Protein AF-A0A497FP99-F1 (afdb_monomer_lite)

Structure (mmCIF, N/CA/C/O backbone):
data_AF-A0A497FP99-F1
#
_entry.id   AF-A0A497FP99-F1
#
loop_
_atom_site.group_PDB
_atom_site.id
_atom_site.type_symbol
_atom_site.label_atom_id
_atom_site.label_alt_id
_atom_site.label_comp_id
_atom_site.label_asym_id
_atom_site.label_entity_id
_atom_site.label_seq_id
_atom_site.pdbx_PDB_ins_code
_atom_site.Cartn_x
_atom_site.Cartn_y
_atom_site.Cartn_z
_atom_site.occupancy
_atom_site.B_iso_or_equiv
_atom_site.auth_seq_id
_atom_site.auth_comp_id
_atom_site.auth_asym_id
_atom_site.auth_atom_id
_atom_site.pdbx_PDB_model_num
ATOM 1 N N . MET A 1 1 ? -47.896 -19.982 46.287 1.00 34.62 1 MET A N 1
ATOM 2 C CA . MET A 1 1 ? -48.206 -18.698 45.628 1.00 34.62 1 MET A CA 1
ATOM 3 C C . MET A 1 1 ? -46.903 -17.926 45.515 1.00 34.62 1 MET A C 1
ATOM 5 O O . MET A 1 1 ? -46.504 -17.299 46.483 1.00 34.62 1 MET A O 1
ATOM 9 N N . ALA A 1 2 ? -46.177 -18.083 44.407 1.00 40.91 2 ALA A N 1
ATOM 10 C CA . ALA A 1 2 ? -44.967 -17.308 44.148 1.00 40.91 2 ALA A CA 1
ATOM 11 C C . ALA A 1 2 ? -45.415 -16.023 43.449 1.00 40.91 2 ALA A C 1
ATOM 13 O O . ALA A 1 2 ? -45.979 -16.100 42.358 1.00 40.91 2 ALA A O 1
ATOM 14 N N . GLN A 1 3 ? -45.268 -14.872 44.103 1.00 45.94 3 GLN A N 1
ATOM 15 C CA . GLN A 1 3 ? -45.394 -13.599 43.402 1.00 45.94 3 GLN A CA 1
ATOM 16 C C . GLN A 1 3 ? -44.366 -13.599 42.270 1.00 45.94 3 GLN A C 1
ATOM 18 O O . GLN A 1 3 ? -43.206 -13.942 42.480 1.00 45.94 3 GLN A O 1
ATOM 23 N N . ASP A 1 4 ? -44.847 -13.322 41.059 1.00 62.72 4 ASP A N 1
ATOM 24 C CA . ASP A 1 4 ? -44.056 -13.320 39.836 1.00 62.72 4 ASP A CA 1
ATOM 25 C C . ASP A 1 4 ? -42.835 -12.418 40.055 1.00 62.72 4 ASP A C 1
ATOM 27 O O . ASP A 1 4 ? -42.987 -11.241 40.379 1.00 62.72 4 ASP A O 1
ATOM 31 N N . LEU A 1 5 ? -41.633 -12.985 39.944 1.00 56.97 5 LEU A N 1
ATOM 32 C CA . LEU A 1 5 ? -40.342 -12.331 40.209 1.00 56.97 5 LEU A CA 1
ATOM 33 C C . LEU A 1 5 ? -40.202 -11.041 39.381 1.00 56.97 5 LEU A C 1
ATOM 35 O O . LEU A 1 5 ? -39.592 -10.059 39.799 1.00 56.97 5 LEU A O 1
ATOM 39 N N . LEU A 1 6 ? -40.879 -11.019 38.231 1.00 52.56 6 LEU A N 1
ATOM 40 C CA . LEU A 1 6 ? -41.065 -9.857 37.378 1.00 52.56 6 LEU A CA 1
ATOM 41 C C . LEU A 1 6 ? -41.780 -8.691 38.083 1.00 52.56 6 LEU A C 1
ATOM 43 O O . LEU A 1 6 ? -41.441 -7.530 37.872 1.00 52.56 6 LEU A O 1
ATOM 47 N N . THR A 1 7 ? -42.777 -8.986 38.910 1.00 65.38 7 THR A N 1
ATOM 48 C CA . THR A 1 7 ? -43.565 -8.002 39.661 1.00 65.38 7 THR A CA 1
ATOM 49 C C . THR A 1 7 ? -42.757 -7.415 40.816 1.00 65.38 7 THR A C 1
ATOM 51 O O . THR A 1 7 ? -42.760 -6.197 40.994 1.00 65.38 7 THR A O 1
ATOM 54 N N . GLU A 1 8 ? -42.015 -8.244 41.561 1.00 68.81 8 GLU A N 1
ATOM 55 C CA . GLU A 1 8 ? -41.085 -7.759 42.595 1.00 68.81 8 GLU A CA 1
ATOM 56 C C . GLU A 1 8 ? -39.963 -6.912 41.994 1.00 68.81 8 GLU A C 1
ATOM 58 O O . GLU A 1 8 ? -39.635 -5.852 42.525 1.00 68.81 8 GLU A O 1
ATOM 63 N N . PHE A 1 9 ? -39.424 -7.323 40.846 1.00 60.75 9 PHE A N 1
ATOM 64 C CA . PHE A 1 9 ? -38.367 -6.582 40.170 1.00 60.75 9 PHE A CA 1
ATOM 65 C C . PHE A 1 9 ? -38.853 -5.242 39.604 1.00 60.75 9 PHE A C 1
ATOM 67 O O . PHE A 1 9 ? -38.192 -4.224 39.797 1.00 60.75 9 PHE A O 1
ATOM 74 N N . LYS A 1 10 ? -40.039 -5.201 38.977 1.00 60.78 10 LYS A N 1
ATOM 75 C CA . LYS A 1 10 ? -40.672 -3.943 38.537 1.00 60.78 10 LYS A CA 1
ATOM 76 C C . LYS A 1 10 ? -40.873 -2.981 39.704 1.00 60.78 10 LYS A C 1
ATOM 78 O O . LYS A 1 10 ? -40.588 -1.793 39.570 1.00 60.78 10 LYS A O 1
ATOM 83 N N . LYS A 1 11 ? -41.323 -3.503 40.849 1.00 69.31 11 LYS A N 1
ATOM 84 C CA . LYS A 1 11 ? -41.494 -2.724 42.076 1.00 69.31 11 LYS A CA 1
ATOM 85 C C . LYS A 1 11 ? -40.152 -2.175 42.570 1.00 69.31 11 LYS A C 1
ATOM 87 O O . LYS A 1 11 ? -40.034 -0.967 42.751 1.00 69.31 11 LYS A O 1
ATOM 92 N N . TRP A 1 12 ? -39.126 -3.019 42.675 1.00 71.19 12 TRP A N 1
ATOM 93 C CA . TRP A 1 12 ? -37.781 -2.609 43.090 1.00 71.19 12 TRP A CA 1
ATOM 94 C C . TRP A 1 12 ? -37.167 -1.550 42.162 1.00 71.19 12 TRP A C 1
ATOM 96 O O . TRP A 1 12 ? -36.649 -0.543 42.642 1.00 71.19 12 TRP A O 1
ATOM 106 N N . LEU A 1 13 ? -37.280 -1.730 40.841 1.00 56.94 13 LEU A N 1
ATOM 107 C CA . LEU A 1 13 ? -36.808 -0.756 39.855 1.00 56.94 13 LEU A CA 1
ATOM 108 C C . LEU A 1 13 ? -37.516 0.590 40.018 1.00 56.94 13 LEU A C 1
ATOM 110 O O . LEU A 1 13 ? -36.844 1.614 40.065 1.00 56.94 13 LEU A O 1
ATOM 114 N N . SER A 1 14 ? -38.843 0.592 40.175 1.00 58.69 14 SER A N 1
ATOM 115 C CA . SER A 1 14 ? -39.613 1.829 40.366 1.00 58.69 14 SER A CA 1
ATOM 116 C C . SER A 1 14 ? -39.316 2.547 41.689 1.00 58.69 14 SER A C 1
ATOM 118 O O . SER A 1 14 ? -39.409 3.769 41.761 1.00 58.69 14 SER A O 1
ATOM 120 N N . GLU A 1 15 ? -38.938 1.804 42.735 1.00 63.50 15 GLU A N 1
ATOM 121 C CA . GLU A 1 15 ? -38.600 2.352 44.055 1.00 63.50 15 GLU A CA 1
ATOM 122 C C . GLU A 1 15 ? -37.165 2.899 44.124 1.00 63.50 15 GLU A C 1
ATOM 124 O O . GLU A 1 15 ? -36.888 3.799 44.918 1.00 63.50 15 GLU A O 1
ATOM 129 N N . LYS A 1 16 ? -36.236 2.354 43.326 1.00 63.94 16 LYS A N 1
ATOM 130 C CA . LYS A 1 16 ? -34.807 2.718 43.358 1.00 63.94 16 LYS A CA 1
ATOM 131 C C . LYS A 1 16 ? -34.365 3.634 42.219 1.00 63.94 16 LYS A C 1
ATOM 133 O O . LYS A 1 16 ? -33.384 4.353 42.391 1.00 63.94 16 LYS A O 1
ATOM 138 N N . LEU A 1 17 ? -35.080 3.644 41.098 1.00 50.59 17 LEU A N 1
ATOM 139 C CA . LEU A 1 17 ? -34.829 4.504 39.944 1.00 50.59 17 LEU A CA 1
ATOM 140 C C . LEU A 1 17 ? -36.137 5.234 39.594 1.00 50.59 17 LEU A C 1
ATOM 142 O O . LEU A 1 17 ? -37.082 4.590 39.139 1.00 50.59 17 LEU A O 1
ATOM 146 N N . PRO A 1 18 ? -36.233 6.563 39.789 1.00 43.69 18 PRO A N 1
ATOM 147 C CA . PRO A 1 18 ? -37.454 7.325 39.537 1.00 43.69 18 PRO A CA 1
ATOM 148 C C . PRO A 1 18 ? -37.619 7.591 38.032 1.00 43.69 18 PRO A C 1
ATOM 150 O O . PRO A 1 18 ? -37.611 8.734 37.582 1.00 43.69 18 PRO A O 1
ATOM 153 N N . VAL A 1 19 ? -37.718 6.531 37.230 1.00 46.16 19 VAL A N 1
ATOM 154 C CA . VAL A 1 19 ? -37.858 6.607 35.773 1.00 46.16 19 VAL A CA 1
ATOM 155 C C . VAL A 1 19 ? -39.018 5.720 35.334 1.00 46.16 19 VAL A C 1
ATOM 157 O O . VAL A 1 19 ? -39.222 4.623 35.854 1.00 46.16 19 VAL A O 1
ATOM 160 N N . ARG A 1 20 ? -39.816 6.221 34.385 1.00 42.03 20 ARG A N 1
ATOM 161 C CA . ARG A 1 20 ? -40.934 5.480 33.798 1.00 42.03 20 ARG A CA 1
ATOM 162 C C . ARG A 1 20 ? -40.396 4.278 33.021 1.00 42.03 20 ARG A C 1
ATOM 164 O O . ARG A 1 20 ? -39.660 4.439 32.057 1.00 42.03 20 ARG A O 1
ATOM 171 N N . LEU A 1 21 ? -40.775 3.083 33.465 1.00 42.16 21 LEU A N 1
ATOM 172 C CA . LEU A 1 21 ? -40.606 1.843 32.717 1.00 42.16 21 LEU A CA 1
ATOM 173 C C . LEU A 1 21 ? -41.654 1.817 31.600 1.00 42.16 21 LEU A C 1
ATOM 175 O O . LEU A 1 21 ? -42.833 1.588 31.878 1.00 42.16 21 LEU A O 1
ATOM 179 N N . ASP A 1 22 ? -41.245 2.047 30.358 1.00 45.62 22 ASP A N 1
ATOM 180 C CA . ASP A 1 22 ? -42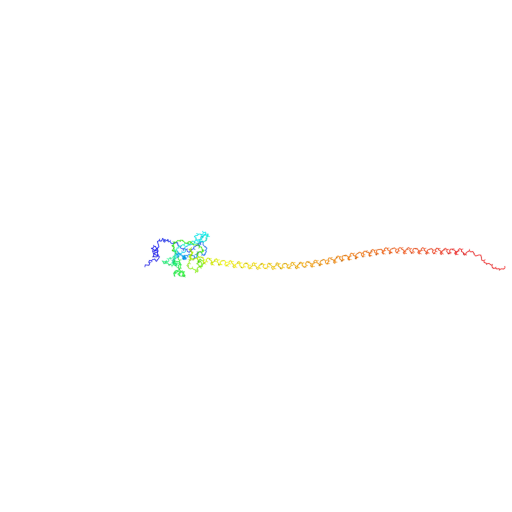.130 1.838 29.213 1.00 45.62 22 ASP A CA 1
ATOM 181 C C . ASP A 1 22 ? -42.322 0.331 28.973 1.00 45.62 22 ASP A C 1
ATOM 183 O O . ASP A 1 22 ? -41.382 -0.465 29.041 1.00 45.62 22 ASP A O 1
ATOM 187 N N . SER A 1 23 ? -43.562 -0.100 28.726 1.00 40.28 23 SER A N 1
ATOM 188 C CA . SER A 1 23 ? -43.874 -1.512 28.497 1.00 40.28 23 SER A CA 1
ATOM 189 C C . SER A 1 23 ? -43.672 -1.922 27.031 1.00 40.28 23 SER A C 1
ATOM 191 O O . SER A 1 23 ? -44.429 -1.498 26.163 1.00 40.28 23 SER A O 1
ATOM 193 N N . HIS A 1 24 ? -42.693 -2.806 26.820 1.00 49.31 24 HIS A N 1
ATOM 194 C CA . HIS A 1 24 ? -42.479 -3.804 25.758 1.00 49.31 24 HIS A CA 1
ATOM 195 C C . HIS A 1 24 ? -42.830 -3.510 24.296 1.00 49.31 24 HIS A C 1
ATOM 197 O O . HIS A 1 24 ? -43.972 -3.639 23.854 1.00 49.31 24 HIS A O 1
ATOM 203 N N . ARG A 1 25 ? -41.761 -3.398 23.495 1.00 45.16 25 ARG A N 1
ATOM 204 C CA . ARG A 1 25 ? -41.736 -3.854 22.102 1.00 45.16 25 ARG A CA 1
ATOM 205 C C . ARG A 1 25 ? -41.527 -5.373 22.111 1.00 45.16 25 ARG A C 1
ATOM 207 O O . ARG A 1 25 ? -40.472 -5.853 22.513 1.00 45.16 25 ARG A O 1
ATOM 214 N N . ARG A 1 26 ? -42.530 -6.144 21.687 1.00 42.28 26 ARG A N 1
ATOM 215 C CA . ARG A 1 26 ? -42.358 -7.580 21.427 1.00 42.28 26 ARG A CA 1
ATOM 216 C C . ARG A 1 26 ? -41.330 -7.729 20.306 1.00 42.28 26 ARG A C 1
ATOM 218 O O . ARG A 1 26 ? -41.568 -7.255 19.196 1.00 42.28 26 ARG A O 1
ATOM 225 N N . VAL A 1 27 ? -40.186 -8.342 20.600 1.00 43.47 27 VAL A N 1
ATOM 226 C CA . VAL A 1 27 ? -39.183 -8.661 19.581 1.00 43.47 27 VAL A CA 1
ATOM 227 C C . VAL A 1 27 ? -39.626 -9.968 18.932 1.00 43.47 27 VAL A C 1
ATOM 229 O O . VAL A 1 27 ? -39.152 -11.050 19.270 1.00 43.47 27 VAL A O 1
ATOM 232 N N . ASP A 1 28 ? -40.609 -9.884 18.036 1.00 38.84 28 ASP A N 1
ATOM 233 C CA . ASP A 1 28 ? -40.803 -10.962 17.072 1.00 38.84 28 ASP A CA 1
ATOM 234 C C . ASP A 1 28 ? -39.507 -11.038 16.251 1.00 38.84 28 ASP A C 1
ATOM 236 O O . ASP A 1 28 ? -39.036 -9.994 15.792 1.00 38.84 28 ASP A O 1
ATOM 240 N N . LEU A 1 29 ? -38.899 -12.235 16.174 1.00 41.91 29 LEU A N 1
ATOM 241 C CA . LEU A 1 29 ? -37.672 -12.554 15.420 1.00 41.91 29 LEU A CA 1
ATOM 242 C C . LEU A 1 29 ? -37.447 -11.536 14.297 1.00 41.91 29 LEU A C 1
ATOM 244 O O . LEU A 1 29 ? -38.240 -11.517 13.357 1.00 41.91 29 LEU A O 1
ATOM 248 N N . MET A 1 30 ? -36.435 -10.668 14.459 1.00 35.66 30 MET A N 1
ATOM 249 C CA . MET A 1 30 ? -36.170 -9.500 13.608 1.00 35.66 30 MET A CA 1
ATOM 250 C C . MET A 1 30 ? -36.453 -9.809 12.130 1.00 35.66 30 MET A C 1
ATOM 252 O O . MET A 1 30 ? -35.644 -10.437 11.455 1.00 35.66 30 MET A O 1
ATOM 256 N N . GLN A 1 31 ? -37.613 -9.378 11.620 1.00 33.88 31 GLN A N 1
ATOM 257 C CA . GLN A 1 31 ? -37.988 -9.584 10.214 1.00 33.88 31 GLN A CA 1
ATOM 258 C C . GLN A 1 31 ? -37.288 -8.608 9.261 1.00 33.88 31 GLN A C 1
ATOM 260 O O . GLN A 1 31 ? -37.385 -8.761 8.047 1.00 33.88 31 GLN A O 1
ATOM 265 N N . ALA 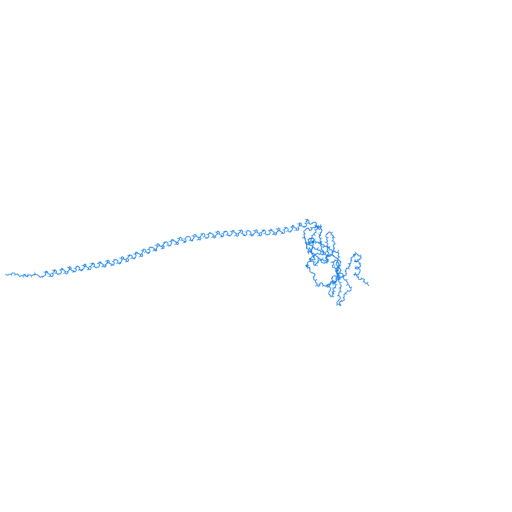A 1 32 ? -36.568 -7.620 9.784 1.00 31.98 32 ALA A N 1
ATOM 266 C CA . ALA A 1 32 ? -35.762 -6.723 8.980 1.00 31.98 32 ALA A CA 1
ATOM 267 C C . ALA A 1 32 ? -34.463 -6.423 9.734 1.00 31.98 32 ALA A C 1
ATOM 269 O O . ALA A 1 32 ? -34.543 -5.877 10.840 1.00 31.98 32 ALA A O 1
ATOM 270 N N . PRO A 1 33 ? -33.285 -6.760 9.175 1.00 29.83 33 PRO A N 1
ATOM 271 C CA . PRO A 1 33 ? -32.050 -6.190 9.679 1.00 29.83 33 PRO A CA 1
ATOM 272 C C . PRO A 1 33 ? -32.167 -4.667 9.515 1.00 29.83 33 PRO A C 1
ATOM 274 O O . PRO A 1 33 ? -32.525 -4.194 8.428 1.00 29.83 33 PRO A O 1
ATOM 277 N N . PRO A 1 34 ? -31.976 -3.874 10.580 1.00 34.66 34 PRO A N 1
ATOM 278 C CA . PRO A 1 34 ? -31.898 -2.435 10.417 1.00 34.66 34 PRO A CA 1
ATOM 279 C C . PRO A 1 34 ? -30.700 -2.126 9.507 1.00 34.66 34 PRO A C 1
ATOM 281 O O . PRO A 1 34 ? -29.693 -2.821 9.538 1.00 34.66 34 PRO A O 1
ATOM 284 N N . ALA A 1 35 ? -30.824 -1.121 8.643 1.00 32.97 35 ALA A N 1
ATOM 285 C CA . ALA A 1 35 ? -29.782 -0.775 7.681 1.00 32.97 35 ALA A CA 1
ATOM 286 C C . ALA A 1 35 ? -28.549 -0.192 8.398 1.00 32.97 35 ALA A C 1
ATOM 288 O O . ALA A 1 35 ? -28.413 1.024 8.511 1.00 32.97 35 ALA A O 1
ATOM 289 N N . PHE A 1 36 ? -27.664 -1.053 8.897 1.00 36.09 36 PHE A N 1
ATOM 290 C CA . PHE A 1 36 ? -26.390 -0.687 9.503 1.00 36.09 36 PHE A CA 1
ATOM 291 C C . PHE A 1 36 ? -25.258 -1.541 8.919 1.00 36.09 36 PHE A C 1
ATOM 293 O O . PHE A 1 36 ? -25.437 -2.681 8.499 1.00 36.09 36 PHE A O 1
ATOM 300 N N . THR A 1 37 ? -24.061 -0.965 8.849 1.00 39.12 37 THR A N 1
ATOM 301 C CA . THR A 1 37 ? -22.835 -1.685 8.495 1.00 39.12 37 THR A CA 1
ATOM 302 C C . THR A 1 37 ? -22.495 -2.683 9.604 1.00 39.12 37 THR A C 1
ATOM 304 O O . THR A 1 37 ? -22.308 -2.276 10.749 1.00 39.12 37 THR A O 1
ATOM 307 N N . ALA A 1 38 ? -22.384 -3.967 9.249 1.00 42.91 38 ALA A N 1
ATOM 308 C CA . ALA A 1 38 ? -22.299 -5.146 10.128 1.00 42.91 38 ALA A CA 1
ATOM 309 C C . ALA A 1 38 ? -21.341 -5.072 11.344 1.00 42.91 38 ALA A C 1
ATOM 311 O O . ALA A 1 38 ? -21.520 -5.816 12.300 1.00 42.91 38 ALA A O 1
ATOM 312 N N . GLY A 1 39 ? -20.341 -4.182 11.348 1.00 48.31 39 GLY A N 1
ATOM 313 C CA . GLY A 1 39 ? -19.430 -3.994 12.486 1.00 48.31 39 GLY A CA 1
ATOM 314 C C . GLY A 1 39 ? -20.008 -3.203 13.671 1.00 48.31 39 GLY A C 1
ATOM 315 O O . GLY A 1 39 ? -19.476 -3.306 14.768 1.00 48.31 39 GLY A O 1
ATOM 316 N N . LEU A 1 40 ? -21.077 -2.417 13.476 1.00 55.25 40 LEU A N 1
ATOM 317 C CA . LEU A 1 40 ? -21.694 -1.598 14.538 1.00 55.25 40 LEU A CA 1
ATOM 318 C C . LEU A 1 40 ? -22.904 -2.277 15.202 1.00 55.25 40 LEU A C 1
ATOM 320 O O . LEU A 1 40 ? -23.320 -1.863 16.283 1.00 55.25 40 LEU A O 1
ATOM 324 N N . GLU A 1 41 ? -23.454 -3.327 14.585 1.00 53.25 41 GLU A N 1
ATOM 325 C CA . GLU A 1 41 ? -24.576 -4.106 15.131 1.00 53.25 41 GLU A CA 1
ATOM 326 C C . GLU A 1 41 ? -24.170 -4.921 16.368 1.00 53.25 41 GLU A C 1
ATOM 328 O O . GLU A 1 41 ? -24.977 -5.113 17.277 1.00 53.25 41 GLU A O 1
ATOM 333 N N . SER A 1 42 ? -22.904 -5.345 16.443 1.00 62.88 42 SER A N 1
ATOM 334 C CA . SER A 1 42 ? -22.365 -6.116 17.568 1.00 62.88 42 SER A CA 1
ATOM 335 C C . SER A 1 42 ? -22.247 -5.312 18.861 1.00 62.88 42 SER A C 1
ATOM 337 O O . SER A 1 42 ? -22.089 -5.903 19.923 1.00 62.88 42 SER A O 1
ATOM 339 N N . LEU A 1 43 ? -22.368 -3.981 18.805 1.00 74.38 43 LEU A N 1
ATOM 340 C CA . LEU A 1 43 ? -22.218 -3.125 19.981 1.00 74.38 43 LEU A CA 1
ATOM 341 C C . LEU A 1 43 ? -23.451 -3.126 20.894 1.00 74.38 43 LEU A C 1
ATOM 343 O O . LEU A 1 43 ? -23.364 -2.640 22.018 1.00 74.38 43 LEU A O 1
ATOM 347 N N . TYR A 1 44 ? -24.591 -3.671 20.459 1.00 78.88 44 TYR A N 1
ATOM 348 C CA . TYR A 1 44 ? -25.810 -3.681 21.267 1.00 78.88 44 TYR A CA 1
ATOM 349 C C . TYR A 1 44 ? -25.639 -4.453 22.585 1.00 78.88 44 TYR A C 1
ATOM 351 O O . TYR A 1 44 ? -25.207 -5.601 22.604 1.00 78.88 44 TYR A O 1
ATOM 359 N N . GLY A 1 45 ? -26.023 -3.838 23.702 1.00 76.75 45 GLY A N 1
ATOM 360 C CA . GLY A 1 45 ? -25.913 -4.408 25.045 1.00 76.75 45 GLY A CA 1
ATOM 361 C C . GLY A 1 45 ? -24.505 -4.354 25.643 1.00 76.75 45 GLY A C 1
ATOM 362 O O . GLY A 1 45 ? -24.342 -4.682 26.822 1.00 76.75 45 GLY A O 1
ATOM 363 N N . ILE A 1 46 ? -23.496 -3.903 24.892 1.00 84.75 46 ILE A N 1
ATOM 364 C CA . ILE A 1 46 ? -22.123 -3.818 25.390 1.00 84.75 46 ILE A CA 1
ATOM 365 C C . ILE A 1 46 ? -22.005 -2.656 26.385 1.00 84.75 46 ILE A C 1
ATOM 367 O O . ILE A 1 46 ? -22.455 -1.543 26.087 1.00 84.75 46 ILE A O 1
ATOM 371 N N . PRO A 1 47 ? -21.423 -2.883 27.576 1.00 88.50 47 PRO A N 1
ATOM 372 C CA . PRO A 1 47 ? -21.189 -1.822 28.541 1.00 88.50 47 PRO A CA 1
ATOM 373 C C . PRO A 1 47 ? -20.108 -0.858 28.035 1.00 88.50 47 PRO A C 1
ATOM 375 O O . PRO A 1 47 ? -19.037 -1.280 27.593 1.00 88.50 47 PRO A O 1
ATOM 378 N N . LEU A 1 48 ? -20.393 0.440 28.132 1.00 89.50 48 LEU A N 1
ATOM 379 C CA . LEU A 1 48 ? -19.490 1.531 27.787 1.00 89.50 48 LEU A CA 1
ATOM 380 C C . LEU A 1 48 ? -18.865 2.107 29.059 1.00 89.50 48 LEU A C 1
ATOM 382 O O . LEU A 1 48 ? -19.569 2.512 29.991 1.00 89.50 48 LEU A O 1
ATOM 386 N N . PHE A 1 49 ? -17.538 2.171 29.072 1.00 90.44 49 PHE A N 1
ATOM 387 C CA . PHE A 1 49 ? -16.738 2.787 30.120 1.00 90.44 49 PHE A CA 1
ATOM 388 C C . PHE A 1 49 ? -15.914 3.926 29.537 1.00 90.44 49 PHE A C 1
ATOM 390 O O . PHE A 1 49 ? -15.092 3.710 28.650 1.00 90.44 49 PHE A O 1
ATOM 397 N N . ASP A 1 50 ? -16.098 5.122 30.078 1.00 89.81 50 ASP A N 1
ATOM 398 C CA . ASP A 1 50 ? -15.180 6.225 29.841 1.00 89.81 50 ASP A CA 1
ATOM 399 C C . ASP A 1 50 ? -14.084 6.221 30.912 1.00 89.81 50 ASP A C 1
ATOM 401 O O . ASP A 1 50 ? -14.356 5.965 32.087 1.00 89.81 50 ASP A O 1
ATOM 405 N N . LEU A 1 51 ? -12.836 6.481 30.527 1.00 86.69 51 LEU A N 1
ATOM 406 C CA . LEU A 1 51 ? -11.712 6.437 31.464 1.00 86.69 51 LEU A CA 1
ATOM 407 C C . LEU A 1 51 ? -11.817 7.462 32.597 1.00 86.69 51 LEU A C 1
ATOM 409 O O . LEU A 1 51 ? -11.353 7.172 33.700 1.00 86.69 51 LEU A O 1
ATOM 413 N N . LEU A 1 52 ? -12.399 8.639 32.342 1.00 84.94 52 LEU A N 1
ATOM 414 C CA . LEU A 1 52 ? -12.567 9.668 33.367 1.00 84.94 52 LEU A CA 1
ATOM 415 C C . LEU A 1 52 ? -13.855 9.454 34.155 1.00 84.94 52 LEU A C 1
ATOM 417 O O . LEU A 1 52 ? -13.865 9.496 35.384 1.00 84.94 52 LEU A O 1
ATOM 421 N N . GLU A 1 53 ? -14.956 9.274 33.430 1.00 83.69 53 GLU A N 1
ATOM 422 C CA . GLU A 1 53 ? -16.300 9.303 34.007 1.00 83.69 53 GLU A CA 1
ATOM 423 C C . GLU A 1 53 ? -16.785 7.921 34.469 1.00 83.69 53 GLU A C 1
ATOM 425 O O . GLU A 1 53 ? -17.831 7.816 35.111 1.00 83.69 53 GLU A O 1
ATOM 430 N N . GLY A 1 54 ? -16.028 6.862 34.175 1.00 85.31 54 GLY A N 1
ATOM 431 C CA . GLY A 1 54 ? -16.339 5.491 34.553 1.00 85.31 54 GLY A CA 1
ATOM 432 C C . GLY A 1 54 ? -17.470 4.886 33.721 1.00 85.31 54 GLY A C 1
ATOM 433 O O . GLY A 1 54 ? -17.607 5.137 32.524 1.00 85.31 54 GLY A O 1
ATOM 434 N N . TYR A 1 55 ? -18.279 4.033 34.351 1.00 87.25 55 TYR A N 1
ATOM 435 C CA . TYR A 1 55 ? -19.384 3.348 33.680 1.00 87.25 55 TYR A CA 1
ATOM 436 C C . TYR A 1 55 ? -20.456 4.335 33.209 1.00 87.25 55 TYR A C 1
ATOM 438 O O . TYR A 1 55 ? -21.019 5.082 34.010 1.00 87.25 55 TYR A O 1
ATOM 446 N N . LYS A 1 56 ? -20.782 4.296 31.915 1.00 88.56 56 LYS A N 1
ATOM 447 C CA . LYS A 1 56 ? -21.781 5.182 31.308 1.00 88.56 56 LYS A CA 1
ATOM 448 C C . LYS A 1 56 ? -23.142 4.535 31.104 1.00 88.56 56 LYS A C 1
ATOM 450 O O . LYS A 1 56 ? -24.161 5.220 31.149 1.00 88.56 56 LYS A O 1
ATOM 455 N N . GLY A 1 57 ? -23.168 3.229 30.885 1.00 86.00 57 GLY A N 1
ATOM 456 C CA . GLY A 1 57 ? -24.373 2.495 30.524 1.00 86.00 57 GLY A CA 1
ATOM 457 C C . GLY A 1 57 ? -24.067 1.438 29.476 1.00 86.00 57 GLY A C 1
ATOM 458 O O . GLY A 1 57 ? -22.910 1.210 29.131 1.00 86.00 57 GLY A O 1
ATOM 459 N N . GLN A 1 58 ? -25.108 0.807 28.954 1.00 87.25 58 GLN A N 1
ATOM 460 C CA . GLN A 1 58 ? -24.998 -0.134 27.849 1.00 87.25 58 GLN A CA 1
ATOM 461 C C . GLN A 1 58 ? -25.411 0.536 26.554 1.00 87.25 58 GLN A C 1
ATOM 463 O O . GLN A 1 58 ? -26.347 1.335 26.535 1.00 87.25 58 GLN A O 1
ATOM 468 N N . VAL A 1 59 ? -24.747 0.188 25.462 1.00 86.69 59 VAL A N 1
ATOM 469 C CA . VAL A 1 59 ? -25.110 0.698 24.143 1.00 86.69 59 VAL A CA 1
ATOM 470 C C . VAL A 1 59 ? -26.441 0.074 23.715 1.00 86.69 59 VAL A C 1
ATOM 472 O O . VAL A 1 59 ? -26.546 -1.130 23.518 1.00 86.69 59 VAL A O 1
ATOM 475 N N . VAL A 1 60 ? -27.472 0.899 23.567 1.00 81.75 60 VAL A N 1
ATOM 476 C CA . VAL A 1 60 ? -28.810 0.509 23.079 1.00 81.75 60 VAL A CA 1
ATOM 477 C C . VAL A 1 60 ? -29.124 1.090 21.698 1.00 81.75 60 VAL A C 1
ATOM 479 O O . VAL A 1 60 ? -30.198 0.881 21.134 1.00 81.75 60 VAL A O 1
ATOM 482 N N . GLY A 1 61 ? -28.187 1.846 21.139 1.00 80.38 61 GLY A N 1
ATOM 483 C CA . GLY A 1 61 ? -28.268 2.384 19.794 1.00 80.38 61 GLY A CA 1
ATOM 484 C C . GLY A 1 61 ? -26.987 3.111 19.427 1.00 80.38 61 GLY A C 1
ATOM 485 O O . GLY A 1 61 ? -26.254 3.584 20.294 1.00 80.38 61 GLY A O 1
ATOM 486 N N . VAL A 1 62 ? -26.729 3.198 18.130 1.00 83.44 62 VAL A N 1
ATOM 487 C CA . VAL A 1 62 ? -25.524 3.811 17.580 1.00 83.44 62 VAL A CA 1
ATOM 488 C C . VAL A 1 62 ? -25.937 4.711 16.425 1.00 83.44 62 VAL A C 1
ATOM 490 O O . VAL A 1 62 ? -26.713 4.304 15.562 1.00 83.44 62 VAL A O 1
ATOM 493 N N . GLU A 1 63 ? -25.437 5.939 16.415 1.00 84.12 63 GLU A N 1
ATOM 494 C CA . GLU A 1 63 ? -25.633 6.900 15.333 1.00 84.12 63 GLU A CA 1
ATOM 495 C C . GLU A 1 63 ? -24.273 7.457 14.902 1.00 84.12 63 GLU A C 1
ATOM 497 O O . GLU A 1 63 ? -23.467 7.883 15.731 1.00 84.12 63 GLU A O 1
ATOM 502 N N . TRP A 1 64 ? -24.012 7.434 13.595 1.00 82.31 64 TRP A N 1
ATOM 503 C CA . TRP A 1 64 ? -22.779 7.960 13.019 1.00 82.31 64 TRP A CA 1
ATOM 504 C C . TRP A 1 64 ? -22.890 9.463 12.769 1.00 82.31 64 TRP A C 1
ATOM 506 O O . TRP A 1 64 ? -23.862 9.923 12.170 1.00 82.31 64 TRP A O 1
ATOM 516 N N . LEU A 1 65 ? -21.874 10.223 13.173 1.00 83.25 65 LEU A N 1
ATOM 517 C CA . LEU A 1 65 ? -21.797 11.667 12.982 1.00 83.25 65 LEU A CA 1
ATOM 518 C C . LEU A 1 65 ? -20.573 12.013 12.126 1.00 83.25 65 LEU A C 1
ATOM 520 O O . LEU A 1 65 ? -19.434 11.955 12.587 1.00 83.25 65 LEU A O 1
ATOM 524 N N . GLY A 1 66 ? -20.809 12.401 10.871 1.00 69.88 66 GLY A N 1
ATOM 525 C CA . GLY A 1 66 ? -19.790 13.033 10.032 1.00 69.88 66 GLY A CA 1
ATOM 526 C C . GLY A 1 66 ? -19.793 14.541 10.278 1.00 69.88 66 GLY A C 1
ATOM 527 O O . GLY A 1 66 ? -20.837 15.162 10.093 1.00 69.88 66 GLY A O 1
ATOM 528 N N . ASN A 1 67 ? -18.651 15.118 10.667 1.00 79.00 67 ASN A N 1
ATOM 529 C CA . ASN A 1 67 ? -18.447 16.528 11.060 1.00 79.00 67 ASN A CA 1
ATOM 530 C C . ASN A 1 67 ? -18.680 16.835 12.549 1.00 79.00 67 ASN A C 1
ATOM 532 O O . ASN A 1 67 ? -19.321 17.825 12.902 1.00 79.00 67 ASN A O 1
ATOM 536 N N . TYR A 1 68 ? -18.136 16.002 13.430 1.00 81.44 68 TYR A N 1
ATOM 537 C CA . TYR A 1 68 ? -18.040 16.304 14.854 1.00 81.44 68 TYR A CA 1
ATOM 538 C C . TYR A 1 68 ? -16.825 17.190 15.148 1.00 81.44 68 TYR A C 1
ATOM 540 O O . TYR A 1 68 ? -15.745 16.986 14.598 1.00 81.44 68 TYR A O 1
ATOM 548 N N . THR A 1 69 ? -17.010 18.163 16.033 1.00 78.31 69 THR A N 1
ATOM 549 C CA . THR A 1 69 ? -15.952 19.026 16.569 1.00 78.31 69 THR A CA 1
ATOM 550 C C . THR A 1 69 ? -16.212 19.248 18.047 1.00 78.31 69 THR A C 1
ATOM 552 O O . THR A 1 69 ? -17.364 19.461 18.437 1.00 78.31 69 THR A O 1
ATOM 555 N N . ASP A 1 70 ? -15.160 19.282 18.851 1.00 81.75 70 ASP A N 1
ATOM 556 C CA . ASP A 1 70 ? -15.244 19.651 20.261 1.00 81.75 70 ASP A CA 1
ATOM 557 C C . ASP A 1 70 ? -14.012 20.455 20.700 1.00 81.75 70 ASP A C 1
ATOM 559 O O . ASP A 1 70 ? -13.252 20.969 19.878 1.00 81.75 70 ASP A O 1
ATOM 563 N N . TYR A 1 71 ? -13.843 20.629 22.012 1.00 78.44 71 TYR A N 1
ATOM 564 C CA . TYR A 1 71 ? -12.711 21.366 22.566 1.00 78.44 71 TYR A CA 1
ATOM 565 C C . TYR A 1 71 ? -11.347 20.746 22.197 1.00 78.44 71 TYR A C 1
ATOM 567 O O . TYR A 1 71 ? -10.373 21.484 22.024 1.00 78.44 71 TYR A O 1
ATOM 575 N N . HIS A 1 72 ? -11.281 19.420 22.045 1.00 74.94 72 HIS A N 1
ATOM 576 C CA . HIS A 1 72 ? -10.073 18.674 21.691 1.00 74.94 72 HIS A CA 1
ATOM 577 C C . HIS A 1 72 ? -9.908 18.552 20.164 1.00 74.94 72 HIS A C 1
ATOM 579 O O . HIS A 1 72 ? -8.812 18.763 19.639 1.00 74.94 72 HIS A O 1
ATOM 585 N N . TYR A 1 73 ? -11.000 18.346 19.429 1.00 77.25 73 TYR A N 1
ATOM 586 C CA . TYR A 1 73 ? -11.044 18.227 17.972 1.00 77.25 73 TYR A CA 1
ATOM 587 C C . TYR A 1 73 ? -11.458 19.544 17.305 1.00 77.25 73 TYR A C 1
ATOM 589 O O . TYR A 1 73 ? -12.622 19.769 16.969 1.00 77.25 73 TYR A O 1
ATOM 597 N N . LYS A 1 74 ? -10.467 20.417 17.067 1.00 76.50 74 LYS A N 1
ATOM 598 C CA . LYS A 1 74 ? -10.649 21.715 16.379 1.00 76.50 74 LYS A CA 1
ATOM 599 C C . LYS A 1 74 ? -10.927 21.592 14.876 1.00 76.50 74 LYS A C 1
ATOM 601 O O . LYS A 1 74 ? -11.418 22.545 14.274 1.00 76.50 74 LYS A O 1
ATOM 606 N N . MET A 1 75 ? -10.576 20.460 14.265 1.00 76.19 75 MET A N 1
ATOM 607 C CA . MET A 1 75 ? -10.905 20.135 12.874 1.00 76.19 75 MET A CA 1
ATOM 608 C C . MET A 1 75 ? -12.064 19.129 12.844 1.00 76.19 75 MET A C 1
ATOM 610 O O . MET A 1 75 ? -12.112 18.271 13.726 1.00 76.19 75 MET A O 1
ATOM 614 N N . PRO A 1 76 ? -12.979 19.204 11.857 1.00 78.19 76 PRO A N 1
ATOM 615 C CA . PRO A 1 76 ? -14.078 18.250 11.738 1.00 78.19 76 PRO A CA 1
ATOM 616 C C . PRO A 1 76 ? -13.564 16.812 11.638 1.00 78.19 76 PRO A C 1
ATOM 618 O O . PRO A 1 76 ? -12.787 16.495 10.739 1.00 78.19 76 PRO A O 1
ATOM 621 N N . THR A 1 77 ? -14.024 15.954 12.544 1.00 79.00 77 THR A N 1
ATOM 622 C CA . THR A 1 77 ? -13.726 14.517 12.564 1.00 79.00 77 THR A CA 1
ATOM 623 C C . THR A 1 77 ? -15.015 13.689 12.524 1.00 79.00 77 THR A C 1
ATOM 625 O O . THR A 1 77 ? -16.134 14.216 12.486 1.00 79.00 77 THR A O 1
ATOM 628 N N . THR A 1 78 ? -14.870 12.370 12.490 1.00 82.75 78 THR A N 1
ATOM 629 C CA . THR A 1 78 ? -15.964 11.412 12.629 1.00 82.75 78 THR A CA 1
ATOM 630 C C . THR A 1 78 ? -16.173 11.049 14.093 1.00 82.75 78 THR A C 1
ATOM 632 O O . THR A 1 78 ? -15.223 10.726 14.805 1.00 82.75 78 THR A O 1
ATOM 635 N N . ALA A 1 79 ? -17.426 11.059 14.535 1.00 87.12 79 ALA A N 1
ATOM 636 C CA . ALA A 1 79 ? -17.805 10.642 15.878 1.00 87.12 79 ALA A CA 1
ATOM 637 C C . ALA A 1 79 ? -18.959 9.650 15.857 1.00 87.12 79 ALA A C 1
ATOM 639 O O . ALA A 1 79 ? -19.710 9.540 14.885 1.00 87.12 79 ALA A O 1
ATOM 640 N N . ILE A 1 80 ? -19.115 8.960 16.978 1.00 88.88 80 ILE A N 1
ATOM 641 C CA . ILE A 1 80 ? -20.222 8.053 17.227 1.00 88.88 80 ILE A CA 1
ATOM 642 C C . ILE A 1 80 ? -21.032 8.599 18.397 1.00 88.88 80 ILE A C 1
ATOM 644 O O . ILE A 1 80 ? -20.497 8.899 19.466 1.00 88.88 80 ILE A O 1
ATOM 648 N N . ARG A 1 81 ? -22.345 8.721 18.196 1.00 90.69 81 ARG A N 1
ATOM 649 C CA . ARG A 1 81 ? -23.314 8.952 19.265 1.00 90.69 81 ARG A CA 1
ATOM 650 C C . ARG A 1 81 ? -23.882 7.612 19.704 1.00 90.69 81 ARG A C 1
ATOM 652 O O . ARG A 1 81 ? -24.667 6.986 18.993 1.00 90.69 81 ARG A O 1
ATOM 659 N N . PHE A 1 82 ? -23.504 7.195 20.902 1.00 90.31 82 PHE A N 1
ATOM 660 C CA . PHE A 1 82 ? -24.082 6.047 21.577 1.00 90.31 82 PHE A CA 1
ATOM 661 C C . PHE A 1 82 ? -25.346 6.471 22.311 1.00 90.31 82 PHE A C 1
ATOM 663 O O . PHE A 1 82 ? -25.311 7.350 23.171 1.00 90.31 82 PHE A O 1
ATOM 670 N N . LYS A 1 83 ? -26.465 5.822 22.004 1.00 88.00 83 LYS A N 1
ATOM 671 C CA . LYS A 1 83 ? -27.640 5.842 22.874 1.00 88.00 83 LYS A CA 1
ATOM 672 C C . LYS A 1 83 ? -27.381 4.842 23.982 1.00 88.00 83 LYS A C 1
ATOM 674 O O . LYS A 1 83 ? -27.085 3.680 23.705 1.00 88.00 83 LYS A O 1
ATOM 679 N N . LEU A 1 84 ? -27.437 5.315 25.216 1.00 88.75 84 LEU A N 1
ATOM 680 C CA . LEU A 1 84 ? -27.137 4.542 26.404 1.00 88.75 84 LEU A CA 1
ATOM 681 C C . LEU A 1 84 ? -28.417 4.136 27.109 1.00 88.75 84 LEU A C 1
ATOM 683 O O . LEU A 1 84 ? -29.402 4.875 27.141 1.00 88.75 84 LEU A O 1
ATOM 687 N N . GLY A 1 85 ? -28.377 2.948 27.686 1.00 83.00 85 GLY A N 1
ATOM 688 C CA . GLY A 1 85 ? -29.477 2.410 28.445 1.00 83.00 85 GLY A CA 1
ATOM 689 C C . GLY A 1 85 ? -29.085 1.208 29.279 1.00 83.00 85 GLY A C 1
ATOM 690 O O . GLY A 1 85 ? -27.921 0.819 29.375 1.00 83.00 85 GLY A O 1
ATOM 691 N N . ILE A 1 86 ? -30.094 0.620 29.896 1.00 78.88 86 ILE A N 1
ATOM 692 C CA . ILE A 1 86 ? -30.049 -0.690 30.528 1.00 78.88 86 ILE A CA 1
ATOM 693 C C . ILE A 1 86 ? -30.959 -1.579 29.697 1.00 78.88 86 ILE A C 1
ATOM 695 O O . ILE A 1 86 ? -32.140 -1.265 29.561 1.00 78.88 86 ILE A O 1
ATOM 699 N N . SER A 1 87 ? -30.421 -2.665 29.147 1.00 74.19 87 SER A N 1
ATOM 700 C CA . SER A 1 87 ? -31.208 -3.676 28.442 1.00 74.19 87 SER A CA 1
ATOM 701 C C . SER A 1 87 ? -31.145 -5.010 29.183 1.00 74.19 87 SER A C 1
ATOM 703 O O . SER A 1 87 ? -30.089 -5.467 29.636 1.00 74.19 87 SER A O 1
ATOM 705 N N . MET A 1 88 ? -32.310 -5.631 29.334 1.00 76.00 88 MET A N 1
ATOM 706 C CA . MET A 1 88 ? -32.473 -6.955 29.909 1.00 76.00 88 MET A CA 1
ATOM 707 C C . MET A 1 88 ? -33.369 -7.787 29.003 1.00 76.00 88 MET A C 1
ATOM 709 O O . MET A 1 88 ? -34.502 -7.407 28.714 1.00 76.00 88 MET A O 1
ATOM 713 N N . PHE A 1 89 ? -32.888 -8.959 28.611 1.00 76.81 89 PHE A N 1
ATOM 714 C CA . PHE A 1 89 ? -33.653 -9.901 27.810 1.00 76.81 89 PHE A CA 1
ATOM 715 C C . PHE A 1 89 ? -34.209 -10.994 28.697 1.00 76.81 89 PHE A C 1
ATOM 717 O O . PHE A 1 89 ? -33.470 -11.682 29.404 1.00 76.81 89 PHE A O 1
ATOM 724 N N . PHE A 1 90 ? -35.513 -11.202 28.605 1.00 75.81 90 PHE A N 1
ATOM 725 C CA . PHE A 1 90 ? -36.179 -12.320 29.236 1.00 75.81 90 PHE A CA 1
ATOM 726 C C . PHE A 1 90 ? -36.735 -13.262 28.177 1.00 75.81 90 PHE A C 1
ATOM 728 O O . PHE A 1 90 ? -37.300 -12.833 27.177 1.00 75.81 90 PHE A O 1
ATOM 735 N N . GLY A 1 91 ? -36.576 -14.561 28.398 1.00 75.06 91 GLY A N 1
ATOM 736 C CA . GLY A 1 91 ? -37.155 -15.600 27.563 1.00 75.06 91 GLY A CA 1
ATOM 737 C C . GLY A 1 91 ? -38.387 -16.184 28.236 1.00 75.06 91 GLY A C 1
ATOM 738 O O . GLY A 1 91 ? -38.328 -16.603 29.393 1.00 75.06 91 GLY A O 1
ATOM 739 N N . ARG A 1 92 ? -39.496 -16.265 27.505 1.00 76.06 92 ARG A N 1
ATOM 740 C CA . ARG A 1 92 ? -40.659 -17.070 27.887 1.00 76.06 92 ARG A CA 1
ATOM 741 C C . ARG A 1 92 ? -40.698 -18.333 27.046 1.00 76.06 92 ARG A C 1
ATOM 743 O O . ARG A 1 92 ? -40.819 -18.259 25.825 1.00 76.06 92 ARG A O 1
ATOM 750 N N . ALA A 1 93 ? -40.597 -19.484 27.703 1.00 69.94 93 ALA A N 1
ATOM 751 C CA . ALA A 1 93 ? -40.667 -20.782 27.044 1.00 69.94 93 ALA A CA 1
ATOM 752 C C . ALA A 1 93 ? -42.078 -21.007 26.486 1.00 69.94 93 ALA A C 1
ATOM 754 O O . ALA A 1 93 ? -43.037 -21.105 27.238 1.00 69.94 93 ALA A O 1
ATOM 755 N N . ARG A 1 94 ? -42.227 -21.096 25.174 1.00 66.81 94 ARG A N 1
ATOM 756 C CA . ARG A 1 94 ? -43.441 -21.501 24.478 1.00 66.81 94 ARG A CA 1
ATOM 757 C C . ARG A 1 94 ? -43.500 -23.024 24.440 1.00 66.81 94 ARG A C 1
ATOM 759 O O . ARG A 1 94 ? -42.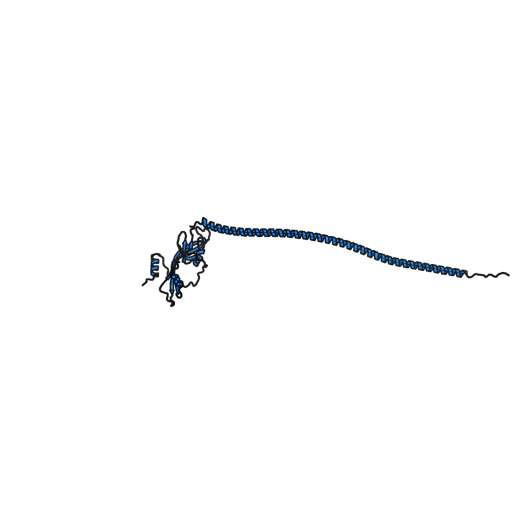634 -23.697 23.884 1.00 66.81 94 ARG A O 1
ATOM 766 N N . LEU A 1 95 ? -44.547 -23.574 25.041 1.00 62.00 95 LEU A N 1
ATOM 767 C CA . LEU A 1 95 ? -44.817 -25.004 24.992 1.00 62.00 95 LEU A CA 1
ATOM 768 C C . LEU A 1 95 ? -45.365 -25.363 23.603 1.00 62.00 95 LEU A C 1
ATOM 770 O O . LEU A 1 95 ? -46.075 -24.569 22.983 1.00 62.00 95 LEU A O 1
ATOM 774 N N . ARG A 1 96 ? -45.098 -26.590 23.129 1.00 58.06 96 ARG A N 1
ATOM 775 C CA . ARG A 1 96 ? -45.501 -27.110 21.798 1.00 58.06 96 ARG A CA 1
ATOM 776 C C . ARG A 1 96 ? -46.998 -26.969 21.451 1.00 58.06 96 ARG A C 1
ATOM 778 O O . ARG A 1 96 ? -47.373 -27.173 20.303 1.00 58.06 96 ARG A O 1
ATOM 785 N N . ARG A 1 97 ? -47.862 -26.625 22.413 1.00 56.72 97 ARG A N 1
ATOM 786 C CA . ARG A 1 97 ? -49.301 -26.359 22.224 1.00 56.72 97 ARG A CA 1
ATOM 787 C C . ARG A 1 97 ? -49.654 -24.877 22.037 1.00 56.72 97 ARG A C 1
ATOM 789 O O . ARG A 1 97 ? -50.825 -24.527 22.048 1.00 56.72 97 ARG A O 1
ATOM 796 N N . GLY A 1 98 ? -48.664 -24.003 21.859 1.00 55.41 98 GLY A N 1
ATOM 797 C CA . GLY A 1 98 ? -48.883 -22.571 21.648 1.00 55.41 98 GLY A CA 1
ATOM 798 C C . GLY A 1 98 ? -49.118 -21.770 22.931 1.00 55.41 98 GLY A C 1
ATOM 799 O O . GLY A 1 98 ? -49.124 -20.543 22.863 1.00 55.41 98 GLY A O 1
ATOM 800 N N . GLU A 1 99 ? -49.236 -22.434 24.081 1.00 53.75 99 GLU A N 1
ATOM 801 C CA . GLU A 1 99 ? -49.256 -21.798 25.396 1.00 53.75 99 GLU A CA 1
ATOM 802 C C . GLU A 1 99 ? -47.875 -21.202 25.704 1.00 53.75 99 GLU A C 1
ATOM 804 O O . GLU A 1 99 ? -46.850 -21.892 25.680 1.00 53.75 99 GLU A O 1
ATOM 809 N N . ILE A 1 100 ? -47.849 -19.894 25.959 1.00 58.12 100 ILE A N 1
ATOM 810 C CA . ILE A 1 100 ? -46.668 -19.201 26.473 1.00 58.12 100 ILE A CA 1
ATOM 811 C C . ILE A 1 100 ? -46.518 -19.650 27.927 1.00 58.12 100 ILE A C 1
ATOM 813 O O . ILE A 1 100 ? -47.435 -19.481 28.728 1.00 58.12 100 ILE A O 1
ATOM 817 N N . GLY A 1 101 ? -45.388 -20.267 28.252 1.00 57.50 101 GLY A N 1
ATOM 818 C CA . GLY A 1 101 ? -45.077 -20.738 29.592 1.00 57.50 101 GLY A CA 1
ATOM 819 C C . GLY A 1 101 ? -45.188 -19.606 30.607 1.00 57.50 101 GLY A C 1
ATOM 820 O O . GLY A 1 101 ? -44.820 -18.465 30.331 1.00 57.50 101 GLY A O 1
ATOM 821 N N . ALA A 1 102 ? -45.704 -19.938 31.791 1.00 57.56 102 ALA A N 1
ATOM 822 C CA . ALA A 1 102 ? -45.943 -18.973 32.862 1.00 57.56 102 ALA A CA 1
ATOM 823 C C . ALA A 1 102 ? -44.648 -18.351 33.419 1.00 57.56 102 ALA A C 1
ATOM 825 O O . ALA A 1 102 ? -44.690 -17.294 34.042 1.00 57.56 102 ALA A O 1
ATOM 826 N N . TYR A 1 103 ? -43.501 -19.000 33.203 1.00 64.12 103 TYR A N 1
ATOM 827 C CA . TYR A 1 103 ? -42.221 -18.582 33.760 1.00 64.12 103 TYR A CA 1
ATOM 828 C C . TYR A 1 103 ? -41.420 -17.747 32.762 1.00 64.12 103 TYR A C 1
ATOM 830 O O . TYR A 1 103 ? -41.187 -18.144 31.618 1.00 64.12 103 TYR A O 1
ATOM 838 N N . THR A 1 104 ? -40.988 -16.582 33.236 1.00 70.75 104 THR A N 1
ATOM 839 C CA . THR A 1 104 ? -40.147 -15.637 32.506 1.00 70.75 104 THR A CA 1
ATOM 840 C C . THR A 1 104 ? -38.718 -15.778 33.030 1.00 70.75 104 THR A C 1
ATOM 842 O O . THR A 1 104 ? -38.468 -15.532 34.209 1.00 70.75 104 THR A O 1
ATOM 845 N N . TYR A 1 105 ? -37.785 -16.207 32.181 1.00 77.81 105 TYR A N 1
ATOM 846 C CA . TYR A 1 105 ? -36.393 -16.456 32.563 1.00 77.81 105 TYR A CA 1
ATOM 847 C C . TYR A 1 105 ? -35.516 -15.264 32.168 1.00 77.81 105 TYR A C 1
ATOM 849 O O . TYR A 1 105 ? -35.561 -14.872 31.003 1.00 77.81 105 TYR A O 1
ATOM 857 N N . PRO A 1 106 ? -34.717 -14.680 33.078 1.00 75.56 106 PRO A N 1
ATOM 858 C CA . PRO A 1 106 ? -33.809 -13.588 32.741 1.00 75.56 106 PRO A CA 1
ATOM 859 C C . PRO A 1 106 ? -32.639 -14.153 31.939 1.00 75.56 106 PRO A C 1
ATOM 861 O O . PRO A 1 106 ? -31.710 -14.693 32.521 1.00 75.56 106 PRO A O 1
ATOM 864 N N . MET A 1 107 ? -32.690 -14.082 30.613 1.00 73.75 107 MET A N 1
ATOM 865 C CA . MET A 1 107 ? -31.666 -14.654 29.736 1.00 73.75 107 MET A CA 1
ATOM 866 C C . MET A 1 107 ? -30.409 -13.786 29.733 1.00 73.75 107 MET A C 1
ATOM 868 O O . MET A 1 107 ? -29.311 -14.280 29.954 1.00 73.75 107 MET A O 1
ATOM 872 N N . VAL A 1 108 ? -30.566 -12.477 29.555 1.00 72.25 108 VAL A N 1
ATOM 873 C CA . VAL A 1 108 ? -29.450 -11.528 29.603 1.00 72.25 108 VAL A CA 1
ATOM 874 C C . VAL A 1 108 ? -29.823 -10.414 30.562 1.00 72.25 108 VAL A C 1
ATOM 876 O O . VAL A 1 108 ? -30.865 -9.780 30.405 1.00 72.25 108 VAL A O 1
ATOM 879 N N . VAL A 1 109 ? -28.983 -10.177 31.563 1.00 67.50 109 VAL A N 1
ATOM 880 C CA . VAL A 1 109 ? -29.179 -9.116 32.553 1.00 67.50 109 VAL A CA 1
ATOM 881 C C . VAL A 1 109 ? -27.981 -8.197 32.492 1.00 67.50 109 VAL A C 1
ATOM 883 O O . VAL A 1 109 ? -26.863 -8.645 32.732 1.00 67.50 109 VAL A O 1
ATOM 886 N N . LEU A 1 110 ? -28.208 -6.920 32.170 1.00 68.81 110 LEU A N 1
ATOM 887 C CA . LEU A 1 110 ? -27.133 -5.931 32.066 1.00 68.81 110 LEU A CA 1
ATOM 888 C C . LEU A 1 110 ? -26.007 -6.409 31.132 1.00 68.81 110 LEU A C 1
ATOM 890 O O . LEU A 1 110 ? -24.826 -6.260 31.430 1.00 68.81 110 LEU A O 1
ATOM 894 N N . GLY A 1 111 ? -26.385 -7.017 29.997 1.00 64.88 111 GLY A N 1
ATOM 895 C CA . GLY A 1 111 ? -25.443 -7.466 28.959 1.00 64.88 111 GLY A CA 1
ATOM 896 C C . GLY A 1 111 ? -24.693 -8.753 29.303 1.00 64.88 111 GLY A C 1
ATOM 897 O O . GLY A 1 111 ? -23.985 -9.292 28.460 1.00 64.88 111 GLY A O 1
ATOM 898 N N . LEU A 1 112 ? -24.886 -9.289 30.510 1.00 68.62 112 LEU A N 1
ATOM 899 C CA . LEU A 1 112 ? -24.324 -10.565 30.925 1.00 68.62 112 LEU A CA 1
ATOM 900 C C . LEU A 1 112 ? -25.331 -11.684 30.674 1.00 68.62 112 LEU A C 1
ATOM 902 O O . LEU A 1 112 ? -26.473 -11.638 31.142 1.00 68.62 112 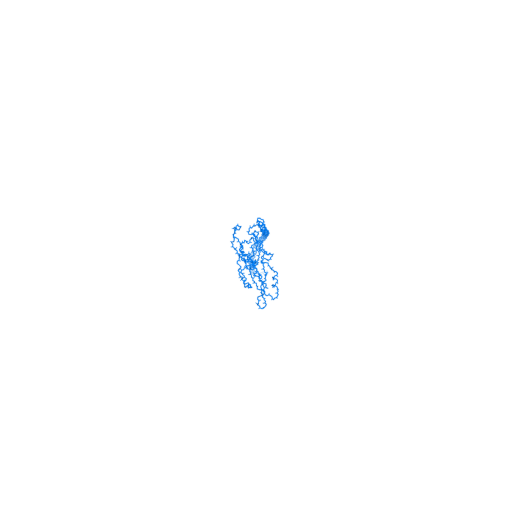LEU A O 1
ATOM 906 N N . ALA A 1 113 ? -24.887 -12.707 29.947 1.00 71.06 113 ALA A N 1
ATOM 907 C CA . ALA A 1 113 ? -25.626 -13.951 29.806 1.00 71.06 113 ALA A CA 1
ATOM 908 C C . ALA A 1 113 ? -25.760 -14.624 31.177 1.00 71.06 113 ALA A C 1
ATOM 910 O O . ALA A 1 113 ? -24.772 -14.829 31.885 1.00 71.06 113 ALA A O 1
ATOM 911 N N . THR A 1 114 ? -26.983 -14.975 31.560 1.00 75.94 114 THR A N 1
ATOM 912 C CA . THR A 1 114 ? -27.219 -15.776 32.761 1.00 75.94 114 THR A CA 1
ATOM 913 C C . THR A 1 114 ? -27.122 -17.270 32.424 1.00 75.94 114 THR A C 1
ATOM 915 O O . THR A 1 114 ? -27.223 -17.653 31.254 1.00 75.94 114 THR A O 1
ATOM 918 N N . PRO A 1 115 ? -27.024 -18.157 33.429 1.00 75.88 115 PRO A N 1
ATOM 919 C CA . PRO A 1 115 ? -27.090 -19.602 33.198 1.00 75.88 115 PRO A CA 1
ATOM 920 C C . PRO A 1 115 ? -28.374 -20.070 32.487 1.00 75.88 115 PRO A C 1
ATOM 922 O O . PRO A 1 115 ? -28.407 -21.161 31.927 1.00 75.88 115 PRO A O 1
ATOM 925 N N . TYR A 1 116 ? -29.439 -19.258 32.474 1.00 75.00 116 TYR A N 1
ATOM 926 C CA . TYR A 1 116 ? -30.687 -19.600 31.789 1.00 75.00 116 TYR A CA 1
ATOM 927 C C . TYR A 1 116 ? -30.565 -19.560 30.259 1.00 75.00 116 TYR A C 1
ATOM 929 O O . TYR A 1 116 ? -31.383 -20.184 29.587 1.00 75.00 116 TYR A O 1
ATOM 937 N N . VAL A 1 117 ? -29.536 -18.907 29.700 1.00 74.00 117 VAL A N 1
ATOM 938 C CA . VAL A 1 117 ? -29.270 -18.896 28.247 1.00 74.00 117 VAL A CA 1
ATOM 939 C C . VAL A 1 117 ? -29.060 -20.307 27.700 1.00 74.00 117 VAL A C 1
ATOM 941 O O . VAL A 1 117 ? -29.451 -20.592 26.570 1.00 74.00 117 VAL A O 1
ATOM 944 N N . ASP A 1 118 ? -28.523 -21.232 28.499 1.00 74.50 118 ASP A N 1
ATOM 945 C CA . ASP A 1 118 ? -28.339 -22.621 28.072 1.00 74.50 118 ASP A CA 1
ATOM 946 C C . ASP A 1 118 ? -29.665 -23.363 27.837 1.00 74.50 118 ASP A C 1
ATOM 948 O O . ASP A 1 118 ? -29.691 -24.346 27.094 1.00 74.50 118 ASP A O 1
ATOM 952 N N . LEU A 1 119 ? -30.789 -22.861 28.366 1.00 72.31 119 LEU A N 1
ATOM 953 C CA . LEU A 1 119 ? -32.119 -23.391 28.051 1.00 72.31 119 LEU A CA 1
ATOM 954 C C . LEU A 1 119 ? -32.483 -23.201 26.572 1.00 72.31 119 LEU A C 1
ATOM 956 O O . LEU A 1 119 ? -33.245 -24.004 26.040 1.00 72.31 119 LEU A O 1
ATOM 960 N N . LEU A 1 120 ? -31.901 -22.209 25.882 1.00 68.81 120 LEU A N 1
ATOM 961 C CA . LEU A 1 120 ? -32.090 -22.008 24.437 1.00 68.81 120 LEU A CA 1
ATOM 962 C C . LEU A 1 120 ? -31.556 -23.178 23.603 1.00 68.81 120 LEU A C 1
ATOM 964 O O . LEU A 1 120 ? -31.990 -23.384 22.474 1.00 68.81 120 LEU A O 1
ATOM 968 N N . LYS A 1 121 ? -30.609 -23.948 24.150 1.00 72.19 121 LYS A N 1
ATOM 969 C CA . LYS A 1 121 ? -30.010 -25.107 23.480 1.00 72.19 121 LYS A CA 1
ATOM 970 C C . LYS A 1 121 ? -30.847 -26.378 23.663 1.00 72.19 121 LYS A C 1
ATOM 972 O O . LYS A 1 121 ? -30.535 -27.397 23.049 1.00 72.19 121 LYS A O 1
ATOM 977 N N . MET A 1 122 ? -31.884 -26.356 24.510 1.00 68.81 122 MET A N 1
ATOM 978 C CA . MET A 1 122 ? -32.703 -27.536 24.787 1.00 68.81 122 MET A CA 1
ATOM 979 C C . MET A 1 122 ? -33.671 -27.830 23.628 1.00 68.81 122 MET A C 1
ATOM 981 O O . MET A 1 122 ? -34.512 -26.994 23.291 1.00 68.81 122 MET A O 1
ATOM 985 N N . PRO A 1 123 ? -33.614 -29.032 23.026 1.00 63.00 123 PRO A N 1
ATOM 986 C CA . PRO A 1 123 ? -34.472 -29.374 21.901 1.00 63.00 123 PRO A CA 1
ATOM 987 C C . PRO A 1 123 ? -35.949 -29.434 22.318 1.00 63.00 123 PRO A C 1
ATOM 989 O O . PRO A 1 123 ? -36.327 -30.158 23.238 1.00 63.00 123 PRO A O 1
ATOM 992 N N . GLY A 1 124 ? -36.807 -28.715 21.588 1.00 63.62 124 GLY A N 1
ATOM 993 C CA . GLY A 1 124 ? -38.263 -28.734 21.772 1.00 63.62 124 GLY A CA 1
ATOM 994 C C . GLY A 1 124 ? -38.838 -27.647 22.684 1.00 63.62 124 GLY A C 1
ATOM 995 O O . GLY A 1 124 ? -40.042 -27.699 22.947 1.00 63.62 124 GLY A O 1
ATOM 996 N N . VAL A 1 125 ? -38.018 -26.689 23.126 1.00 63.88 125 VAL A N 1
ATOM 997 C CA . VAL A 1 125 ? -38.454 -25.479 23.832 1.00 63.88 125 VAL A CA 1
ATOM 998 C C . VAL A 1 125 ? -38.252 -24.278 22.912 1.00 63.88 125 VAL A C 1
ATOM 1000 O O . VAL A 1 125 ? -37.122 -23.880 22.648 1.00 63.88 125 VAL A O 1
ATOM 1003 N N . ASP A 1 126 ? -39.345 -23.696 22.427 1.00 68.25 126 ASP A N 1
ATOM 1004 C CA . ASP A 1 126 ? -39.281 -22.441 21.677 1.00 68.25 126 ASP A CA 1
ATOM 1005 C C . ASP A 1 126 ? -39.311 -21.287 22.678 1.00 68.25 126 ASP A C 1
ATOM 1007 O O . ASP A 1 126 ? -40.085 -21.334 23.624 1.00 68.25 126 ASP A O 1
ATOM 1011 N N . PHE A 1 127 ? -38.513 -20.236 22.507 1.00 68.12 127 PHE A N 1
ATOM 1012 C CA . PHE A 1 127 ? -38.562 -19.068 23.393 1.00 68.12 127 PHE A CA 1
ATOM 1013 C C . PHE A 1 127 ? -39.114 -17.850 22.659 1.00 68.12 127 PHE A C 1
ATOM 1015 O O . PHE A 1 127 ? -38.750 -17.574 21.519 1.00 68.12 127 PHE A O 1
ATOM 1022 N N . VAL A 1 128 ? -39.991 -17.104 23.330 1.00 72.19 128 VAL A N 1
ATOM 1023 C CA . VAL A 1 128 ? -40.348 -15.735 22.945 1.00 72.19 128 VAL A CA 1
ATOM 1024 C C . VAL A 1 128 ? -39.513 -14.796 23.798 1.00 72.19 128 VAL A C 1
ATOM 1026 O O . VAL A 1 128 ? -39.536 -14.902 25.026 1.00 72.19 128 VAL A O 1
ATOM 1029 N N . PHE A 1 129 ? -38.778 -13.893 23.157 1.00 71.62 129 PHE A N 1
ATOM 1030 C CA . PHE A 1 129 ? -37.957 -12.920 23.860 1.00 71.62 129 PHE A CA 1
ATOM 1031 C C . PHE A 1 129 ? -38.730 -11.632 24.121 1.00 71.62 129 PHE A C 1
ATOM 1033 O O . PHE A 1 129 ? -39.418 -11.087 23.257 1.00 71.62 129 PHE A O 1
ATOM 1040 N N . GLU A 1 130 ? -38.588 -11.151 25.342 1.00 71.69 130 GLU A N 1
ATOM 1041 C CA . GLU A 1 130 ? -39.102 -9.886 25.818 1.00 71.69 130 GLU A CA 1
ATOM 1042 C C . GLU A 1 130 ? -37.924 -9.039 26.285 1.00 71.69 130 GLU A C 1
ATOM 1044 O O . GLU A 1 130 ? -37.195 -9.423 27.201 1.00 71.69 130 GLU A O 1
ATOM 1049 N N . GLU A 1 131 ? -37.729 -7.890 25.650 1.00 73.31 131 GLU A N 1
ATOM 1050 C CA . GLU A 1 131 ? -36.687 -6.948 26.034 1.00 73.31 131 GLU A CA 1
ATOM 1051 C C . GLU A 1 131 ? -37.256 -5.868 26.956 1.00 73.31 131 GLU A C 1
ATOM 1053 O O . GLU A 1 131 ? -38.171 -5.141 26.576 1.00 73.31 131 GLU A O 1
ATOM 1058 N N . TYR A 1 132 ? -36.672 -5.722 28.143 1.00 69.38 132 TYR A N 1
ATOM 1059 C CA . TYR A 1 132 ? -36.850 -4.545 28.985 1.00 69.38 132 TYR A CA 1
ATOM 1060 C C . TYR A 1 132 ? -35.689 -3.597 28.749 1.00 69.38 132 TYR A C 1
ATOM 1062 O O . TYR A 1 132 ? -34.545 -3.931 29.057 1.00 69.38 132 TYR A O 1
ATOM 1070 N N . ARG A 1 133 ? -35.998 -2.409 28.236 1.00 71.25 133 ARG A N 1
ATOM 1071 C CA . ARG A 1 133 ? -35.010 -1.375 27.962 1.00 71.25 133 ARG A CA 1
ATOM 1072 C C . ARG A 1 133 ? -35.355 -0.097 28.708 1.00 71.25 133 ARG A C 1
ATOM 1074 O O . ARG A 1 133 ? -36.499 0.346 28.676 1.00 71.25 133 ARG A O 1
ATOM 1081 N N . ILE A 1 134 ? -34.363 0.485 29.365 1.00 74.69 134 ILE A N 1
ATOM 1082 C CA . ILE A 1 134 ? -34.443 1.810 29.978 1.00 74.69 134 ILE A CA 1
ATOM 1083 C C . ILE A 1 134 ? -33.398 2.670 29.292 1.00 74.69 134 ILE A C 1
ATOM 1085 O O . ILE A 1 134 ? -32.212 2.378 29.407 1.00 74.69 134 ILE A O 1
ATOM 1089 N N . ASP A 1 135 ? -33.824 3.720 28.605 1.00 79.25 135 ASP A N 1
ATOM 1090 C CA . ASP A 1 135 ? -32.902 4.665 27.982 1.00 79.25 135 ASP A CA 1
ATOM 1091 C C . ASP A 1 135 ? -32.390 5.632 29.065 1.00 79.25 135 ASP A C 1
ATOM 1093 O O . ASP A 1 135 ? -33.174 6.284 29.757 1.00 79.25 135 ASP A O 1
ATOM 1097 N N . THR A 1 136 ? -31.072 5.682 29.265 1.00 79.31 136 THR A N 1
ATOM 1098 C CA . THR A 1 136 ? -30.423 6.468 30.329 1.00 79.31 136 THR A CA 1
ATOM 1099 C C . THR A 1 136 ? -29.798 7.760 29.816 1.00 79.31 136 THR A C 1
ATOM 1101 O O . THR A 1 136 ? -29.589 8.682 30.603 1.00 79.31 136 THR A O 1
ATOM 1104 N N . GLY A 1 137 ? -29.523 7.865 28.515 1.00 86.62 137 GLY A N 1
ATOM 1105 C CA . GLY A 1 137 ? -29.012 9.091 27.909 1.00 86.62 137 GLY A CA 1
ATOM 1106 C C . GLY A 1 137 ? -28.269 8.852 26.604 1.00 86.62 137 GLY A C 1
ATOM 1107 O O . GLY A 1 137 ? -28.418 7.816 25.960 1.00 86.62 137 GLY A O 1
ATOM 1108 N N . GLU A 1 138 ? -27.447 9.821 26.217 1.00 90.75 138 GLU A N 1
ATOM 1109 C CA . GLU A 1 138 ? -26.605 9.744 25.026 1.00 90.75 138 GLU A CA 1
ATOM 1110 C C . GLU A 1 138 ? -25.158 10.084 25.381 1.00 90.75 138 GLU A C 1
ATOM 1112 O O . GLU A 1 138 ? -24.891 10.945 26.221 1.00 90.75 138 GLU A O 1
ATOM 1117 N N . PHE A 1 139 ? -24.216 9.416 24.723 1.00 91.31 139 PHE A N 1
ATOM 1118 C CA . PHE A 1 139 ? -22.791 9.661 24.866 1.00 91.31 139 PHE A CA 1
ATOM 1119 C C . PHE A 1 139 ? -22.143 9.754 23.492 1.00 91.31 139 PHE A C 1
ATOM 1121 O O . PHE A 1 139 ? -22.123 8.794 22.727 1.00 91.31 139 PHE A O 1
ATOM 1128 N N . VAL A 1 140 ? -21.644 10.944 23.170 1.00 91.31 140 VAL A N 1
ATOM 1129 C CA . VAL A 1 140 ? -20.957 11.223 21.906 1.00 91.31 140 VAL A CA 1
ATOM 1130 C C . VAL A 1 140 ? -19.459 11.215 22.146 1.00 91.31 140 VAL A C 1
ATOM 1132 O O . VAL A 1 140 ? -19.004 11.878 23.081 1.00 91.31 140 VAL A O 1
ATOM 1135 N N . VAL A 1 141 ? -18.718 10.508 21.303 1.00 91.12 141 VAL A N 1
ATOM 1136 C CA . VAL A 1 141 ? -17.257 10.407 21.369 1.00 91.12 141 VAL A CA 1
ATOM 1137 C C . VAL A 1 141 ? -16.676 10.310 19.957 1.00 91.12 141 VAL A C 1
ATOM 1139 O O . VAL A 1 141 ? -17.308 9.720 19.073 1.00 91.12 141 VAL A O 1
ATOM 1142 N N . ALA A 1 142 ? -15.513 10.921 19.723 1.00 87.94 142 ALA A N 1
ATOM 1143 C CA . ALA A 1 142 ? -14.813 10.787 18.449 1.00 87.94 142 ALA A CA 1
ATOM 1144 C C . ALA A 1 142 ? -14.386 9.328 18.243 1.00 87.94 142 ALA A C 1
ATOM 1146 O O . ALA A 1 142 ? -14.096 8.625 19.207 1.00 87.94 142 ALA A O 1
ATOM 1147 N N . VAL A 1 143 ? -14.362 8.859 16.994 1.00 85.88 143 VAL A N 1
ATOM 1148 C CA . VAL A 1 143 ? -13.976 7.467 16.690 1.00 85.88 143 VAL A CA 1
ATOM 1149 C C . VAL A 1 143 ? -12.559 7.174 17.186 1.00 85.88 143 VAL A C 1
ATOM 1151 O O . VAL A 1 143 ? -12.321 6.109 17.751 1.00 85.88 143 VAL A O 1
ATOM 1154 N N . ASP A 1 144 ? -11.663 8.149 17.038 1.00 82.25 144 ASP A N 1
ATOM 1155 C CA . ASP A 1 144 ? -10.253 8.056 17.424 1.00 82.25 144 ASP A CA 1
ATOM 1156 C C . ASP A 1 144 ? -10.060 7.901 18.947 1.00 82.25 144 ASP A C 1
ATOM 1158 O O . ASP A 1 144 ? -9.083 7.303 19.393 1.00 82.25 144 ASP A O 1
ATOM 1162 N N . ASP A 1 145 ? -11.024 8.350 19.758 1.00 87.19 145 ASP A N 1
ATOM 1163 C CA . ASP A 1 145 ? -10.985 8.220 21.223 1.00 87.19 145 ASP A CA 1
ATOM 1164 C C . ASP A 1 145 ? -11.508 6.860 21.723 1.00 87.19 145 ASP A C 1
ATOM 1166 O O . ASP A 1 145 ? -11.515 6.588 22.930 1.00 87.19 145 ASP A O 1
ATOM 1170 N N . ILE A 1 146 ? -12.003 5.997 20.829 1.00 88.69 146 ILE A N 1
ATOM 1171 C CA . ILE A 1 146 ? -12.519 4.674 21.189 1.00 88.69 146 ILE A CA 1
ATOM 1172 C C . ILE A 1 146 ? -11.378 3.660 21.126 1.00 88.69 146 ILE A C 1
ATOM 1174 O O . ILE A 1 146 ? -11.027 3.125 20.076 1.00 88.69 146 ILE A O 1
ATOM 1178 N N . LEU A 1 147 ? -10.834 3.333 22.293 1.00 87.69 147 LEU A N 1
ATOM 1179 C CA . LEU A 1 147 ? -9.551 2.642 22.429 1.00 87.69 147 LEU A CA 1
ATOM 1180 C C . LEU A 1 147 ? -9.561 1.196 21.925 1.00 87.69 147 LEU A C 1
ATOM 1182 O O . LEU A 1 147 ? -8.516 0.647 21.584 1.00 87.69 147 LEU A O 1
ATOM 1186 N N . ASN A 1 148 ? -10.721 0.542 21.946 1.00 86.56 148 ASN A N 1
ATOM 1187 C CA . ASN A 1 148 ? -10.840 -0.882 21.646 1.00 86.56 148 ASN A CA 1
ATOM 1188 C C . ASN A 1 148 ? -12.008 -1.217 20.709 1.00 86.56 148 ASN A C 1
ATOM 1190 O O . ASN A 1 148 ? -12.486 -2.352 20.722 1.00 86.56 148 ASN A O 1
ATOM 1194 N N . LEU A 1 149 ? -12.435 -0.270 19.864 1.00 84.81 149 LEU A N 1
ATOM 1195 C CA . LEU A 1 149 ? -13.572 -0.452 18.951 1.00 84.81 149 LEU A CA 1
ATOM 1196 C C . LEU A 1 149 ? -13.462 -1.744 18.127 1.00 84.81 149 LEU A C 1
ATOM 1198 O O . LEU A 1 149 ? -14.407 -2.524 18.074 1.00 84.81 149 LEU A O 1
ATOM 1202 N N . ASN A 1 150 ? -12.286 -2.005 17.547 1.00 78.62 150 ASN A N 1
ATOM 1203 C CA . ASN A 1 150 ? -12.046 -3.189 16.716 1.00 78.62 150 ASN A CA 1
ATOM 1204 C C . ASN A 1 150 ? -12.137 -4.503 17.509 1.00 78.62 150 ASN A C 1
ATOM 1206 O O . ASN A 1 150 ? -12.685 -5.480 17.009 1.00 78.62 150 ASN A O 1
ATOM 1210 N N . GLN A 1 151 ? -11.630 -4.526 18.746 1.00 76.00 151 GLN A N 1
ATOM 1211 C CA . GLN A 1 151 ? -11.660 -5.719 19.605 1.00 76.00 151 GLN A CA 1
ATOM 1212 C C . GLN A 1 151 ? -13.088 -6.044 20.043 1.00 76.00 151 GLN A C 1
ATOM 1214 O O . GLN A 1 151 ? -13.491 -7.201 20.071 1.00 76.00 151 GLN A O 1
ATOM 1219 N N . VAL A 1 152 ? -13.870 -5.013 20.360 1.00 80.81 152 VAL A N 1
ATOM 1220 C CA . VAL A 1 152 ? -15.276 -5.167 20.735 1.00 80.81 152 VAL A CA 1
ATOM 1221 C C . VAL A 1 152 ? -16.108 -5.596 19.528 1.00 80.81 152 VAL A C 1
ATOM 1223 O O . VAL A 1 152 ? -16.908 -6.521 19.635 1.00 80.81 152 VAL A O 1
ATOM 1226 N N . ALA A 1 153 ? -15.875 -4.993 18.359 1.00 76.94 153 ALA A N 1
ATOM 1227 C CA . ALA A 1 153 ? -16.572 -5.356 17.128 1.00 76.94 153 ALA A CA 1
ATOM 1228 C C . ALA A 1 153 ? -16.296 -6.808 16.696 1.00 76.94 153 ALA A C 1
ATOM 1230 O O . ALA A 1 153 ? -17.199 -7.465 16.178 1.00 76.94 153 ALA A O 1
ATOM 1231 N N . ALA A 1 154 ? -15.082 -7.313 16.943 1.00 74.00 154 ALA A N 1
ATOM 1232 C CA . ALA A 1 154 ? -14.695 -8.705 16.706 1.00 74.00 154 ALA A CA 1
ATOM 1233 C C . ALA A 1 154 ? -15.214 -9.690 17.776 1.00 74.00 154 ALA A C 1
ATOM 1235 O O . ALA A 1 154 ? -15.165 -10.899 17.561 1.00 74.00 154 ALA A O 1
ATOM 1236 N N . GLY A 1 155 ? -15.724 -9.195 18.910 1.00 71.00 155 GLY A N 1
ATOM 1237 C CA . GLY A 1 155 ? -16.164 -10.013 20.046 1.00 71.00 155 GLY A CA 1
ATOM 1238 C C . GLY A 1 155 ? -15.041 -10.461 20.992 1.00 71.00 155 GLY A C 1
ATOM 1239 O O . GLY A 1 155 ? -15.300 -11.235 21.911 1.00 71.00 155 GLY A O 1
ATOM 1240 N N . ASP A 1 156 ? -13.814 -9.964 20.808 1.00 74.44 156 ASP A N 1
ATOM 1241 C CA . ASP A 1 156 ? -12.650 -10.285 21.648 1.00 74.44 156 ASP A CA 1
ATOM 1242 C C . ASP A 1 156 ? -12.680 -9.553 23.001 1.00 74.44 156 ASP A C 1
ATOM 1244 O O . ASP A 1 156 ? -12.085 -10.004 23.982 1.00 74.44 156 ASP A O 1
ATOM 1248 N N . ALA A 1 157 ? -13.373 -8.413 23.067 1.00 77.19 157 ALA A N 1
ATOM 1249 C CA . ALA A 1 157 ? -13.525 -7.611 24.276 1.00 77.19 157 ALA A CA 1
ATOM 1250 C C . ALA A 1 157 ? -15.002 -7.469 24.674 1.00 77.19 157 ALA A C 1
ATOM 1252 O O . ALA A 1 157 ? -15.850 -7.111 23.863 1.00 77.19 157 ALA A O 1
ATOM 1253 N N . ALA A 1 158 ? -15.296 -7.696 25.958 1.00 76.38 158 ALA A N 1
ATOM 1254 C CA . ALA A 1 158 ? -16.658 -7.675 26.502 1.00 76.38 158 ALA A CA 1
ATOM 1255 C C . ALA A 1 158 ? -17.181 -6.271 26.870 1.00 76.38 158 ALA A C 1
ATOM 1257 O O . ALA A 1 158 ? -18.340 -6.133 27.254 1.00 76.38 158 ALA A O 1
ATOM 1258 N N . ALA A 1 159 ? -16.335 -5.239 26.809 1.00 84.56 159 ALA A N 1
ATOM 1259 C CA . ALA A 1 159 ? -16.680 -3.870 27.183 1.00 84.56 159 ALA A CA 1
ATOM 1260 C C . ALA A 1 159 ? -16.009 -2.863 26.248 1.00 84.56 159 ALA A C 1
ATOM 1262 O O . ALA A 1 159 ? -14.848 -3.045 25.872 1.00 84.56 159 ALA A O 1
ATOM 1263 N N . LEU A 1 160 ? -16.723 -1.788 25.916 1.00 89.31 160 LEU A N 1
ATOM 1264 C CA . LEU A 1 160 ? -16.206 -0.681 25.119 1.00 89.31 160 LEU A CA 1
ATOM 1265 C C . LEU A 1 160 ? -15.556 0.353 26.037 1.00 89.31 160 LEU A C 1
ATOM 1267 O O . LEU A 1 160 ? -16.176 0.798 27.001 1.00 89.31 160 LEU A O 1
ATOM 1271 N N . ILE A 1 161 ? -14.315 0.729 25.736 1.00 89.38 161 ILE A N 1
ATOM 1272 C CA . ILE A 1 161 ? -13.527 1.672 26.530 1.00 89.38 161 ILE A CA 1
ATOM 1273 C C . ILE A 1 161 ? -13.239 2.914 25.689 1.00 89.38 161 ILE A C 1
ATOM 1275 O O . ILE A 1 161 ? -12.687 2.814 24.592 1.00 89.38 161 ILE A O 1
ATOM 1279 N N . THR A 1 162 ? -13.585 4.082 26.224 1.00 91.31 162 THR A N 1
ATOM 1280 C CA . THR A 1 162 ? -13.392 5.382 25.574 1.00 91.31 162 THR A CA 1
ATOM 1281 C C . THR A 1 162 ? -12.496 6.292 26.404 1.00 91.31 162 THR A C 1
ATOM 1283 O O . THR A 1 162 ? -12.514 6.232 27.634 1.00 91.31 162 THR A O 1
ATOM 1286 N N . ASP A 1 163 ? -11.732 7.157 25.740 1.00 89.00 163 ASP A N 1
ATOM 1287 C CA . ASP A 1 163 ? -10.961 8.231 26.376 1.00 89.00 163 ASP A CA 1
ATOM 1288 C C . ASP A 1 163 ? -11.378 9.607 25.848 1.00 89.00 163 ASP A C 1
ATOM 1290 O O . ASP A 1 163 ? -10.580 10.361 25.289 1.00 89.00 163 ASP A O 1
ATOM 1294 N N . LYS A 1 164 ? -12.656 9.953 26.032 1.00 87.62 164 LYS A N 1
ATOM 1295 C CA . LYS A 1 164 ? -13.209 11.204 25.495 1.00 87.62 164 LYS A CA 1
ATOM 1296 C C . LYS A 1 164 ? -12.481 12.450 26.018 1.00 87.62 164 LYS A C 1
ATOM 1298 O O . LYS A 1 164 ? -12.413 13.465 25.334 1.00 87.62 164 LYS A O 1
ATOM 1303 N N . TYR A 1 165 ? -11.942 12.381 27.233 1.00 83.88 165 TYR A N 1
ATOM 1304 C CA . TYR A 1 165 ? -11.278 13.505 27.901 1.00 83.88 165 TYR A CA 1
ATOM 1305 C C . TYR A 1 165 ? -9.753 13.470 27.799 1.00 83.88 165 TYR A C 1
ATOM 1307 O O . TYR A 1 165 ? -9.094 14.297 28.430 1.00 83.88 165 TYR A O 1
ATOM 1315 N N . HIS A 1 166 ? -9.191 12.530 27.030 1.00 74.75 166 HIS A N 1
ATOM 1316 C CA . HIS A 1 166 ? -7.749 12.417 26.809 1.00 74.75 166 HIS A CA 1
ATOM 1317 C C . HIS A 1 166 ? -6.968 12.300 28.135 1.00 74.75 166 HIS A C 1
ATOM 1319 O O . HIS A 1 166 ? -5.897 12.892 28.310 1.00 74.75 166 HIS A O 1
ATOM 1325 N N . VAL A 1 167 ? -7.522 11.556 29.104 1.00 75.06 167 VAL A N 1
ATOM 1326 C CA . VAL A 1 167 ? -6.918 11.348 30.433 1.00 75.06 167 VAL A CA 1
ATOM 1327 C C . VAL A 1 167 ? -5.589 10.619 30.299 1.00 75.06 167 VAL A C 1
ATOM 1329 O O . VAL A 1 167 ? -4.643 10.886 31.046 1.00 75.06 167 VAL A O 1
ATOM 1332 N N . ARG A 1 168 ? -5.483 9.710 29.325 1.00 68.06 168 ARG A N 1
ATOM 1333 C CA . ARG A 1 168 ? -4.184 9.207 28.895 1.00 68.06 168 ARG A CA 1
ATOM 1334 C C . ARG A 1 168 ? -3.535 10.342 28.122 1.00 68.06 168 ARG A C 1
ATOM 1336 O O . ARG A 1 168 ? -3.871 10.560 26.966 1.00 68.06 168 ARG A O 1
ATOM 1343 N N . SER A 1 169 ? -2.620 11.076 28.759 1.00 49.97 169 SER A N 1
ATOM 1344 C CA . SER A 1 169 ? -1.871 12.143 28.090 1.00 49.97 169 SER A CA 1
ATOM 1345 C C . SER A 1 169 ? -1.352 11.642 26.733 1.00 49.97 169 SER A C 1
ATOM 1347 O O . SER A 1 169 ? -0.453 10.795 26.668 1.00 49.97 169 SER A O 1
ATOM 1349 N N . LEU A 1 170 ? -1.940 12.159 25.657 1.00 48.44 170 LEU A N 1
ATOM 1350 C CA . LEU A 1 170 ? -1.667 11.776 24.272 1.00 48.44 170 LEU A CA 1
ATOM 1351 C C . LEU A 1 170 ? -0.270 12.177 23.789 1.00 48.44 170 LEU A C 1
ATOM 1353 O O . LEU A 1 170 ? 0.138 11.731 22.721 1.00 48.44 170 LEU A O 1
ATOM 1357 N N . GLU A 1 171 ? 0.497 12.937 24.578 1.00 50.75 171 GLU A N 1
ATOM 1358 C CA . GLU A 1 171 ? 1.869 13.332 24.231 1.00 50.75 171 GLU A CA 1
ATOM 1359 C C . GLU A 1 171 ? 2.802 12.133 24.007 1.00 50.75 171 GLU A C 1
ATOM 1361 O O . GLU A 1 171 ? 3.750 12.250 23.248 1.00 50.75 171 GLU A O 1
ATOM 1366 N N . ARG A 1 172 ? 2.533 10.954 24.591 1.00 46.41 172 ARG A N 1
ATOM 1367 C CA . ARG A 1 172 ? 3.380 9.759 24.383 1.00 46.41 172 ARG A CA 1
ATOM 1368 C C . ARG A 1 172 ? 2.798 8.705 23.444 1.00 46.41 172 ARG A C 1
ATOM 1370 O O . ARG A 1 172 ? 3.556 7.905 22.908 1.00 46.41 172 ARG A O 1
ATOM 1377 N N . ILE A 1 173 ? 1.478 8.673 23.259 1.00 51.59 173 ILE A N 1
ATOM 1378 C CA . ILE A 1 173 ? 0.810 7.648 22.437 1.00 51.59 173 ILE A CA 1
ATOM 1379 C C . ILE A 1 173 ? 0.626 8.155 21.003 1.00 51.59 173 ILE A C 1
ATOM 1381 O O . ILE A 1 173 ? 0.952 7.423 20.073 1.00 51.59 173 ILE A O 1
ATOM 1385 N N . SER A 1 174 ? 0.245 9.428 20.816 1.00 57.50 174 SER A N 1
ATOM 1386 C CA . SER A 1 174 ? 0.152 10.018 19.475 1.00 57.50 174 SER A CA 1
ATOM 1387 C C . SER A 1 174 ? 1.533 10.173 18.843 1.00 57.50 174 SER A C 1
ATOM 1389 O O . SER A 1 174 ? 1.685 9.904 17.659 1.00 57.50 174 SER A O 1
ATOM 1391 N N . GLU A 1 175 ? 2.578 10.491 19.617 1.00 51.62 175 GLU A N 1
ATOM 1392 C CA . GLU A 1 175 ? 3.949 10.466 19.100 1.00 51.62 175 GLU A CA 1
ATOM 1393 C C . GLU A 1 175 ? 4.382 9.057 18.702 1.00 51.62 175 GLU A C 1
ATOM 1395 O O . GLU A 1 175 ? 5.025 8.911 17.675 1.00 51.62 175 GLU A O 1
ATOM 1400 N N . ALA A 1 176 ? 4.012 8.014 19.449 1.00 54.50 176 ALA A N 1
ATOM 1401 C CA . ALA A 1 176 ? 4.379 6.639 19.113 1.00 54.50 176 ALA A CA 1
ATOM 1402 C C . ALA A 1 176 ? 3.646 6.119 17.865 1.00 54.50 176 ALA A C 1
ATOM 1404 O O . ALA A 1 176 ? 4.263 5.475 17.017 1.00 54.50 176 ALA A O 1
ATOM 1405 N N . GLU A 1 177 ? 2.353 6.414 17.717 1.00 58.69 177 GLU A N 1
ATOM 1406 C CA . GLU A 1 177 ? 1.580 6.058 16.521 1.00 58.69 177 GLU A CA 1
ATOM 1407 C C . GLU A 1 177 ? 2.012 6.882 15.313 1.00 58.69 177 GLU A C 1
ATOM 1409 O O . GLU A 1 177 ? 2.267 6.320 14.253 1.00 58.69 177 GLU A O 1
ATOM 1414 N N . ARG A 1 178 ? 2.240 8.184 15.490 1.00 59.91 178 ARG A N 1
ATOM 1415 C CA . ARG A 1 178 ? 2.776 9.054 14.441 1.00 59.91 178 ARG A CA 1
ATOM 1416 C C . ARG A 1 178 ? 4.213 8.689 14.080 1.00 59.91 178 ARG A C 1
ATOM 1418 O O . ARG A 1 178 ? 4.562 8.749 12.911 1.00 59.91 178 ARG A O 1
ATOM 1425 N N . LEU A 1 179 ? 5.041 8.248 15.029 1.00 68.00 179 LEU A N 1
ATOM 1426 C CA . LEU A 1 179 ? 6.367 7.676 14.762 1.00 68.00 179 LEU A CA 1
ATOM 1427 C C . LEU A 1 179 ? 6.260 6.347 14.027 1.00 68.00 179 LEU A C 1
ATOM 1429 O O . LEU A 1 179 ? 7.092 6.077 13.172 1.00 68.00 179 LEU A O 1
ATOM 1433 N N . ARG A 1 180 ? 5.250 5.524 14.316 1.00 70.25 180 ARG A N 1
ATOM 1434 C CA . ARG A 1 180 ? 5.012 4.270 13.599 1.00 70.25 180 ARG A CA 1
ATOM 1435 C C . ARG A 1 180 ? 4.541 4.522 12.168 1.00 70.25 180 ARG A C 1
ATOM 1437 O O . ARG A 1 180 ? 5.053 3.886 11.253 1.00 70.25 180 ARG A O 1
ATOM 1444 N N . GLU A 1 181 ? 3.625 5.464 11.963 1.00 69.00 181 GLU A N 1
ATOM 1445 C CA . GLU A 1 181 ? 3.194 5.913 10.637 1.00 69.00 181 GLU A CA 1
ATOM 1446 C C . GLU A 1 181 ? 4.354 6.543 9.864 1.00 69.00 181 GLU A C 1
ATOM 1448 O O . GLU A 1 181 ? 4.601 6.171 8.720 1.00 69.00 181 GLU A O 1
ATOM 1453 N N . LEU A 1 182 ? 5.128 7.430 10.497 1.00 71.50 182 LEU A N 1
ATOM 1454 C CA . LEU A 1 182 ? 6.327 8.016 9.899 1.00 71.50 182 LEU A CA 1
ATOM 1455 C C . LEU A 1 182 ? 7.376 6.947 9.588 1.00 71.50 182 LEU A C 1
ATOM 1457 O O . LEU A 1 182 ? 7.940 6.982 8.501 1.00 71.50 182 LEU A O 1
ATOM 1461 N N . SER A 1 183 ? 7.594 5.971 10.473 1.00 75.88 183 SER A N 1
ATOM 1462 C CA . SER A 1 183 ? 8.494 4.835 10.240 1.00 75.88 183 SER A CA 1
ATOM 1463 C C . SER A 1 183 ? 8.040 4.036 9.022 1.00 75.88 183 SER A C 1
ATOM 1465 O O . SER A 1 183 ? 8.836 3.772 8.123 1.00 75.88 183 SER A O 1
ATOM 1467 N N . HIS A 1 184 ? 6.745 3.733 8.925 1.00 83.88 184 HIS A N 1
ATOM 1468 C CA . HIS A 1 184 ? 6.182 3.012 7.789 1.00 83.88 184 HIS A CA 1
ATOM 1469 C C . HIS A 1 184 ? 6.298 3.799 6.472 1.00 83.88 184 HIS A C 1
ATOM 1471 O O . HIS A 1 184 ? 6.661 3.243 5.432 1.00 83.88 184 HIS A O 1
ATOM 1477 N N . ILE A 1 185 ? 6.064 5.114 6.511 1.00 85.19 185 ILE A N 1
ATOM 1478 C CA . ILE A 1 185 ? 6.269 6.008 5.366 1.00 85.19 185 ILE A CA 1
ATOM 1479 C C . ILE A 1 185 ? 7.750 6.037 4.978 1.00 85.19 185 ILE A C 1
ATOM 1481 O O . ILE A 1 185 ? 8.066 5.936 3.794 1.00 85.19 185 ILE A O 1
ATOM 1485 N N . THR A 1 186 ? 8.671 6.124 5.941 1.00 84.81 186 THR A N 1
ATOM 1486 C CA . THR A 1 186 ? 10.111 6.110 5.654 1.00 84.81 186 THR A CA 1
ATOM 1487 C C . THR A 1 186 ? 10.570 4.781 5.073 1.00 84.81 186 THR A C 1
ATOM 1489 O O . THR A 1 186 ? 11.338 4.792 4.118 1.00 84.81 186 THR A O 1
ATOM 1492 N N . GLU A 1 187 ? 10.072 3.645 5.560 1.00 85.25 187 GLU A N 1
ATOM 1493 C CA . GLU A 1 187 ? 10.357 2.325 4.987 1.00 85.25 187 GLU A CA 1
ATOM 1494 C C . GLU A 1 187 ? 9.862 2.237 3.541 1.00 85.25 187 GLU A C 1
ATOM 1496 O O . GLU A 1 187 ? 10.610 1.827 2.653 1.00 85.25 187 GLU A O 1
ATOM 1501 N N . THR A 1 188 ? 8.639 2.708 3.285 1.00 88.00 188 THR A N 1
ATOM 1502 C CA . THR A 1 188 ? 8.042 2.729 1.943 1.00 88.00 188 THR A CA 1
ATOM 1503 C C . THR A 1 188 ? 8.832 3.629 0.991 1.00 88.00 188 THR A C 1
ATOM 1505 O O . THR A 1 188 ? 9.165 3.220 -0.120 1.00 88.00 188 THR A O 1
ATOM 1508 N N . LEU A 1 189 ? 9.195 4.837 1.432 1.00 85.50 189 LEU A N 1
ATOM 1509 C CA . LEU A 1 189 ? 10.021 5.762 0.654 1.00 85.50 189 LEU A CA 1
ATOM 1510 C C . LEU A 1 189 ? 11.421 5.199 0.406 1.00 85.50 189 LEU A C 1
ATOM 1512 O O . LEU A 1 189 ? 11.950 5.359 -0.688 1.00 85.50 189 LEU A O 1
ATOM 1516 N N . THR A 1 190 ? 12.013 4.516 1.386 1.00 88.56 190 THR A N 1
ATOM 1517 C CA . THR A 1 190 ? 13.338 3.898 1.243 1.00 88.56 190 THR A CA 1
ATOM 1518 C C . THR A 1 190 ? 13.297 2.757 0.231 1.00 88.56 190 THR A C 1
ATOM 1520 O O . THR A 1 190 ? 14.179 2.661 -0.621 1.00 88.56 190 THR A O 1
ATOM 1523 N N . TYR A 1 191 ? 12.249 1.932 0.271 1.00 91.62 191 TYR A N 1
ATOM 1524 C CA . TYR A 1 191 ? 12.027 0.866 -0.702 1.00 91.62 191 TYR A CA 1
ATOM 1525 C C . TYR A 1 191 ? 11.840 1.415 -2.125 1.00 91.62 191 TYR A C 1
ATOM 1527 O O . TYR A 1 191 ? 12.497 0.959 -3.063 1.00 91.62 191 TYR A O 1
ATOM 1535 N N . GLU A 1 192 ? 10.995 2.435 -2.297 1.00 86.88 192 GLU A N 1
ATOM 1536 C CA . GLU A 1 192 ? 10.792 3.071 -3.603 1.00 86.88 192 GLU A CA 1
ATOM 1537 C C . GLU A 1 192 ? 12.057 3.789 -4.098 1.00 86.88 192 GLU A C 1
ATOM 1539 O O . GLU A 1 192 ? 12.365 3.741 -5.289 1.00 86.88 192 GLU A O 1
ATOM 1544 N N . LEU A 1 193 ? 12.851 4.382 -3.202 1.00 90.62 193 LEU A N 1
ATOM 1545 C CA . LEU A 1 193 ? 14.122 5.013 -3.554 1.00 90.62 193 LEU A CA 1
ATOM 1546 C C . LEU A 1 193 ? 15.163 3.980 -4.001 1.00 90.62 193 LEU A C 1
ATOM 1548 O O . LEU A 1 193 ? 15.820 4.195 -5.019 1.00 90.62 193 LEU A O 1
ATOM 1552 N N . GLN A 1 194 ? 15.272 2.835 -3.320 1.00 90.62 194 GLN A N 1
ATOM 1553 C CA . GLN A 1 194 ? 16.117 1.720 -3.770 1.00 90.62 194 GLN A CA 1
ATOM 1554 C C . GLN A 1 194 ? 15.684 1.209 -5.147 1.00 90.62 194 GLN A C 1
ATOM 1556 O O . GLN A 1 194 ? 16.510 1.018 -6.038 1.00 90.62 194 GLN A O 1
ATOM 1561 N N . LYS A 1 195 ? 14.378 1.041 -5.361 1.00 92.62 195 LYS A N 1
ATOM 1562 C CA . LYS A 1 195 ? 13.821 0.620 -6.650 1.00 92.62 195 LYS A CA 1
ATOM 1563 C C . LYS A 1 195 ? 14.100 1.637 -7.76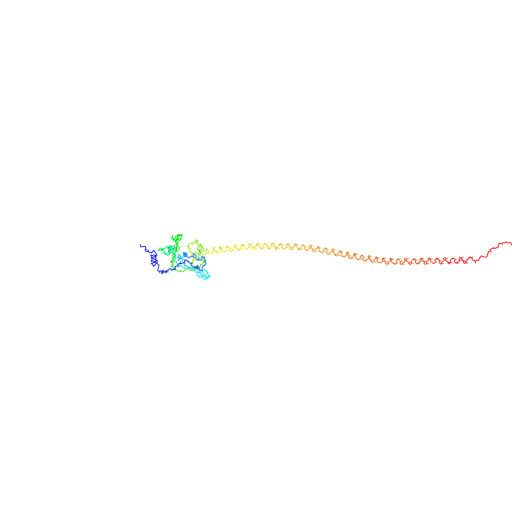1 1.00 92.62 195 LYS A C 1
ATOM 1565 O O . LYS A 1 195 ? 14.411 1.244 -8.885 1.00 92.62 195 LYS A O 1
ATOM 1570 N N . ALA A 1 196 ? 14.020 2.931 -7.460 1.00 88.19 196 ALA A N 1
ATOM 1571 C CA . ALA A 1 196 ? 14.366 3.998 -8.393 1.00 88.19 196 ALA A CA 1
ATOM 1572 C C . ALA A 1 196 ? 15.871 4.026 -8.709 1.00 88.19 196 ALA A C 1
ATOM 1574 O O . ALA A 1 196 ? 16.237 4.199 -9.869 1.00 88.19 196 ALA A O 1
ATOM 1575 N N . GLN A 1 197 ? 16.740 3.801 -7.718 1.00 90.50 197 GLN A N 1
ATOM 1576 C CA . GLN A 1 197 ? 18.188 3.689 -7.925 1.00 90.50 197 GLN A CA 1
ATOM 1577 C C . GLN A 1 197 ? 18.545 2.511 -8.832 1.00 90.50 197 GLN A C 1
ATOM 1579 O O . GLN A 1 197 ? 19.297 2.697 -9.784 1.00 90.50 197 GLN A O 1
ATOM 1584 N N . ILE A 1 198 ? 17.951 1.335 -8.602 1.00 91.69 198 ILE A N 1
ATOM 1585 C CA . ILE A 1 198 ? 18.153 0.158 -9.460 1.00 91.69 198 ILE A CA 1
ATOM 1586 C C . ILE A 1 198 ? 17.744 0.474 -10.903 1.00 91.69 198 ILE A C 1
ATOM 1588 O O . ILE A 1 198 ? 18.514 0.226 -11.827 1.00 91.69 198 ILE A O 1
ATOM 1592 N N . LYS A 1 199 ? 16.574 1.094 -11.108 1.00 90.75 199 LYS A N 1
ATOM 1593 C CA . LYS A 1 199 ? 16.136 1.513 -12.450 1.00 90.75 199 LYS A CA 1
ATOM 1594 C C . LYS A 1 199 ? 17.101 2.502 -13.102 1.00 90.75 199 LYS A C 1
ATOM 1596 O O . LYS A 1 199 ? 17.407 2.361 -14.281 1.00 90.75 199 LYS A O 1
ATOM 1601 N N . ALA A 1 200 ? 17.598 3.482 -12.351 1.00 90.69 200 ALA A N 1
ATOM 1602 C CA . ALA A 1 200 ? 18.558 4.454 -12.867 1.00 90.69 200 ALA A CA 1
ATOM 1603 C C . ALA A 1 200 ? 19.899 3.795 -13.249 1.00 90.69 200 ALA A C 1
ATOM 1605 O O . ALA A 1 200 ? 20.500 4.146 -14.267 1.00 90.69 200 ALA A O 1
ATOM 1606 N N . GLU A 1 201 ? 20.368 2.815 -12.471 1.00 90.81 201 GLU A N 1
ATOM 1607 C CA . GLU A 1 201 ? 21.557 2.025 -12.805 1.00 90.81 201 GLU A CA 1
ATOM 1608 C C . GLU A 1 201 ? 21.343 1.158 -14.054 1.00 90.81 201 GLU A C 1
ATOM 1610 O O . GLU A 1 201 ? 22.224 1.100 -14.918 1.00 90.81 201 GLU A O 1
ATOM 1615 N N . GLU A 1 202 ? 20.173 0.531 -14.194 1.00 91.56 202 GLU A N 1
ATOM 1616 C CA . GLU A 1 202 ? 19.790 -0.229 -15.388 1.00 91.56 202 GLU A CA 1
ATOM 1617 C C . GLU A 1 202 ? 19.729 0.660 -16.636 1.00 91.56 202 GLU A C 1
ATOM 1619 O O . GLU A 1 202 ? 20.298 0.307 -17.671 1.00 91.56 202 GLU A O 1
ATOM 1624 N N . GLU A 1 203 ? 19.115 1.841 -16.547 1.00 89.38 203 GLU A N 1
ATOM 1625 C CA . GLU A 1 203 ? 19.077 2.817 -17.642 1.00 89.38 203 GLU A CA 1
ATOM 1626 C C . GLU A 1 203 ? 20.479 3.310 -18.015 1.00 89.38 203 GLU A C 1
ATOM 1628 O O . GLU A 1 203 ? 20.824 3.355 -19.196 1.00 89.38 203 GLU A O 1
ATOM 1633 N N . SER A 1 204 ? 21.327 3.605 -17.026 1.00 91.19 204 SER A N 1
ATOM 1634 C CA . SER A 1 204 ? 22.725 3.990 -17.249 1.00 91.19 204 SER A CA 1
ATOM 1635 C C . SER A 1 204 ? 23.518 2.877 -17.942 1.00 91.19 204 SER A C 1
ATOM 1637 O O . SER A 1 204 ? 24.271 3.127 -18.890 1.00 91.19 204 SER A O 1
ATOM 1639 N N . ARG A 1 205 ? 23.316 1.619 -17.533 1.00 89.62 205 ARG A N 1
ATOM 1640 C CA . ARG A 1 205 ? 23.923 0.450 -18.182 1.00 89.62 205 ARG A CA 1
ATOM 1641 C C . ARG A 1 205 ? 23.432 0.291 -19.622 1.00 89.62 205 ARG A C 1
ATOM 1643 O O . ARG A 1 205 ? 24.257 0.075 -20.511 1.00 89.62 205 ARG A O 1
ATOM 1650 N N . ASN A 1 206 ? 22.132 0.442 -19.860 1.00 90.25 206 ASN A N 1
ATOM 1651 C CA . ASN A 1 206 ? 21.537 0.371 -21.193 1.00 90.25 206 ASN A CA 1
ATOM 1652 C C . ASN A 1 206 ? 22.059 1.489 -22.103 1.00 90.25 206 ASN A C 1
ATOM 1654 O O . ASN A 1 206 ? 22.419 1.224 -23.249 1.00 90.25 206 ASN A O 1
ATOM 1658 N N . ALA A 1 207 ? 22.191 2.713 -21.588 1.00 87.81 207 ALA A N 1
ATOM 1659 C CA . ALA A 1 207 ? 22.768 3.834 -22.323 1.00 87.81 207 ALA A CA 1
ATOM 1660 C C . ALA A 1 207 ? 24.229 3.562 -22.716 1.00 87.81 207 ALA A C 1
ATOM 1662 O O . ALA A 1 207 ? 24.606 3.763 -23.869 1.00 87.81 207 ALA A O 1
ATOM 1663 N N . ARG A 1 208 ? 25.048 3.026 -21.799 1.00 90.38 208 ARG A N 1
ATOM 1664 C CA . ARG A 1 208 ? 26.434 2.624 -22.107 1.00 90.38 208 ARG A CA 1
ATOM 1665 C C . ARG A 1 208 ? 26.494 1.532 -23.173 1.00 90.38 208 ARG A C 1
ATOM 1667 O O . ARG A 1 208 ? 27.323 1.607 -24.075 1.00 90.38 208 ARG A O 1
ATOM 1674 N N . MET A 1 209 ? 25.615 0.533 -23.097 1.00 90.44 209 MET A N 1
ATOM 1675 C CA . MET A 1 209 ? 25.521 -0.507 -24.126 1.00 90.44 209 MET A CA 1
ATOM 1676 C C . MET A 1 209 ? 25.124 0.077 -25.484 1.00 90.44 209 MET A C 1
ATOM 1678 O O . MET A 1 209 ? 25.738 -0.270 -26.488 1.00 90.44 209 MET A O 1
ATOM 1682 N N . ALA A 1 210 ? 24.153 0.991 -25.519 1.00 88.50 210 ALA A N 1
ATOM 1683 C CA . ALA A 1 210 ? 23.728 1.658 -26.744 1.00 88.50 210 ALA A CA 1
ATOM 1684 C C . ALA A 1 210 ? 24.859 2.487 -27.373 1.00 88.50 210 ALA A C 1
ATOM 1686 O O . ALA A 1 210 ? 25.055 2.414 -28.584 1.00 88.50 210 ALA A O 1
ATOM 1687 N N . ILE A 1 211 ? 25.645 3.209 -26.564 1.00 91.62 211 ILE A N 1
ATOM 1688 C CA . ILE A 1 211 ? 26.822 3.956 -27.036 1.00 91.62 211 ILE A CA 1
ATOM 1689 C C . ILE A 1 211 ? 27.864 3.002 -27.627 1.00 91.62 211 ILE A C 1
ATOM 1691 O O . ILE A 1 211 ? 28.293 3.201 -28.760 1.00 91.62 211 ILE A O 1
ATOM 1695 N N . ASN A 1 212 ? 28.210 1.923 -26.919 1.00 91.19 212 ASN A N 1
ATOM 1696 C CA . ASN A 1 212 ? 29.171 0.935 -27.418 1.00 91.19 212 ASN A CA 1
ATOM 1697 C C . ASN A 1 212 ? 28.702 0.289 -28.732 1.00 91.19 212 ASN A C 1
ATOM 1699 O O . ASN A 1 212 ? 29.497 0.090 -29.650 1.00 91.19 212 ASN A O 1
ATOM 1703 N N . MET A 1 213 ? 27.406 -0.017 -28.844 1.00 89.69 213 MET A N 1
ATOM 1704 C CA . MET A 1 213 ? 26.815 -0.541 -30.076 1.00 89.69 213 MET A CA 1
ATOM 1705 C C . MET A 1 213 ? 26.850 0.488 -31.207 1.00 89.69 213 MET A C 1
ATOM 1707 O O . MET A 1 213 ? 27.169 0.134 -32.340 1.00 89.69 213 MET A O 1
ATOM 1711 N N . ALA A 1 214 ? 26.562 1.757 -30.920 1.00 89.75 214 ALA A N 1
ATOM 1712 C CA . ALA A 1 214 ? 26.643 2.830 -31.904 1.00 89.75 214 ALA A CA 1
ATOM 1713 C C . ALA A 1 214 ? 28.080 3.017 -32.414 1.00 89.75 214 ALA A C 1
ATOM 1715 O O . ALA A 1 214 ? 28.287 3.118 -33.622 1.00 89.75 214 ALA A O 1
ATOM 1716 N N . GLU A 1 215 ? 29.080 2.991 -31.529 1.00 90.88 215 GLU A N 1
ATOM 1717 C CA . GLU A 1 215 ? 30.495 3.040 -31.915 1.00 90.88 215 GLU A CA 1
ATOM 1718 C C . GLU A 1 215 ? 30.904 1.833 -32.764 1.00 90.88 215 GLU A C 1
ATOM 1720 O O . GLU A 1 215 ? 31.597 1.991 -33.770 1.00 90.88 215 GLU A O 1
ATOM 1725 N N . PHE A 1 216 ? 30.448 0.632 -32.398 1.00 92.56 216 PHE A N 1
ATOM 172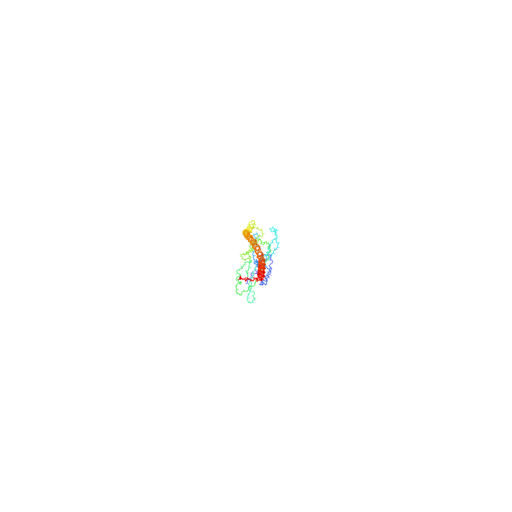6 C CA . PHE A 1 216 ? 30.695 -0.583 -33.170 1.00 92.56 216 PHE A CA 1
ATOM 1727 C C . PHE A 1 216 ? 30.107 -0.494 -34.584 1.00 92.56 216 PHE A C 1
ATOM 1729 O O . PHE A 1 216 ? 30.812 -0.751 -35.561 1.00 92.56 216 PHE A O 1
ATOM 1736 N N . TYR A 1 217 ? 28.845 -0.071 -34.714 1.00 89.38 217 TYR A N 1
ATOM 1737 C CA . TYR A 1 217 ? 28.222 0.132 -36.022 1.00 89.38 217 TYR A CA 1
ATOM 1738 C C . TYR A 1 217 ? 28.903 1.239 -36.822 1.00 89.38 217 TYR A C 1
ATOM 1740 O O . TYR A 1 217 ? 29.051 1.099 -38.034 1.00 89.38 217 TYR A O 1
ATOM 1748 N N . ARG A 1 218 ? 29.369 2.310 -36.167 1.00 90.88 218 ARG A N 1
ATOM 1749 C CA . ARG A 1 218 ? 30.121 3.373 -36.839 1.00 90.88 218 ARG A CA 1
ATOM 1750 C C . ARG A 1 218 ? 31.408 2.834 -37.460 1.00 90.88 218 ARG A C 1
ATOM 1752 O O . ARG A 1 218 ? 31.656 3.099 -38.629 1.00 90.88 218 ARG A O 1
ATOM 1759 N N . ARG A 1 219 ? 32.171 2.018 -36.723 1.00 91.50 219 ARG A N 1
ATOM 1760 C CA . ARG A 1 219 ? 33.380 1.360 -37.251 1.00 91.50 219 ARG A CA 1
ATOM 1761 C C . ARG A 1 219 ? 33.063 0.428 -38.417 1.00 91.50 219 ARG A C 1
ATOM 1763 O O . ARG A 1 219 ? 33.745 0.483 -39.431 1.00 91.50 219 ARG A O 1
ATOM 1770 N N . GLN A 1 220 ? 32.004 -0.380 -38.319 1.00 90.44 220 GLN A N 1
ATOM 1771 C CA . GLN A 1 220 ? 31.596 -1.233 -39.442 1.00 90.44 220 GLN A CA 1
ATOM 1772 C C . GLN A 1 220 ? 31.199 -0.427 -40.682 1.00 90.44 220 GLN A C 1
ATOM 1774 O O . GLN A 1 220 ? 31.501 -0.838 -41.799 1.00 90.44 220 GLN A O 1
ATOM 1779 N N . MET A 1 221 ? 30.533 0.715 -40.499 1.00 87.69 221 MET A N 1
ATOM 1780 C CA . MET A 1 221 ? 30.174 1.606 -41.603 1.00 87.69 221 MET A CA 1
ATOM 1781 C C . MET A 1 221 ? 31.404 2.268 -42.225 1.00 87.69 221 MET A C 1
ATOM 1783 O O . MET A 1 221 ? 31.479 2.346 -43.447 1.00 87.69 221 MET A O 1
ATOM 1787 N N . GLU A 1 222 ? 32.377 2.692 -41.416 1.00 91.38 222 GLU A N 1
ATOM 1788 C CA . GLU A 1 222 ? 33.668 3.203 -41.895 1.00 91.38 222 GLU A CA 1
ATOM 1789 C C . GLU A 1 222 ? 34.415 2.123 -42.705 1.00 91.38 222 GLU A C 1
ATOM 1791 O O . GLU A 1 222 ? 34.796 2.368 -43.849 1.00 91.38 222 GLU A O 1
ATOM 1796 N N . GLU A 1 223 ? 34.520 0.891 -42.195 1.00 91.44 223 GLU A N 1
ATOM 1797 C CA . GLU A 1 223 ? 35.133 -0.232 -42.924 1.00 91.44 223 GLU A CA 1
ATOM 1798 C C . GLU A 1 223 ? 34.390 -0.574 -44.226 1.00 91.44 223 GLU A C 1
ATOM 1800 O O . GLU A 1 223 ? 35.010 -0.861 -45.254 1.00 91.44 223 GLU A O 1
ATOM 1805 N N . ALA A 1 224 ? 33.055 -0.566 -44.203 1.00 85.00 224 ALA A N 1
ATOM 1806 C CA . ALA A 1 224 ? 32.243 -0.794 -45.392 1.00 85.00 224 ALA A CA 1
ATOM 1807 C C . ALA A 1 224 ? 32.450 0.323 -46.422 1.00 85.00 224 ALA A C 1
ATOM 1809 O O . ALA A 1 224 ? 32.586 0.034 -47.611 1.00 85.00 224 ALA A O 1
ATOM 1810 N N . HIS A 1 225 ? 32.534 1.577 -45.973 1.00 88.25 225 HIS A N 1
ATOM 1811 C CA . HIS A 1 225 ? 32.811 2.722 -46.830 1.00 88.25 225 HIS A CA 1
ATOM 1812 C C . HIS A 1 225 ? 34.180 2.599 -47.506 1.00 88.25 225 HIS A C 1
ATOM 1814 O O . HIS A 1 225 ? 34.261 2.717 -48.726 1.00 88.25 225 HIS A O 1
ATOM 1820 N N . GLU A 1 226 ? 35.232 2.245 -46.761 1.00 90.19 226 GLU A N 1
ATOM 1821 C CA . GLU A 1 226 ? 36.563 2.006 -47.333 1.00 90.19 226 GLU A CA 1
ATOM 1822 C C . GLU A 1 226 ? 36.563 0.873 -48.370 1.00 90.19 226 GLU A C 1
ATOM 1824 O O . GLU A 1 226 ? 37.231 0.960 -49.404 1.00 90.19 226 GLU A O 1
ATOM 1829 N N . ARG A 1 227 ? 35.819 -0.213 -48.117 1.00 84.88 227 ARG A N 1
ATOM 1830 C CA . ARG A 1 227 ? 35.680 -1.317 -49.083 1.00 84.88 227 ARG A CA 1
ATOM 1831 C C . ARG A 1 227 ? 34.966 -0.864 -50.350 1.00 84.88 227 ARG A C 1
ATOM 1833 O O . ARG A 1 227 ? 35.405 -1.218 -51.441 1.00 84.88 227 ARG A O 1
ATOM 1840 N N . VAL A 1 228 ? 33.900 -0.077 -50.216 1.00 83.69 228 VAL A N 1
ATOM 1841 C CA . VAL A 1 228 ? 33.173 0.495 -51.357 1.00 83.69 228 VAL A CA 1
ATOM 1842 C C . VAL A 1 228 ? 34.070 1.446 -52.146 1.00 83.69 228 VAL A C 1
ATOM 1844 O O . VAL A 1 228 ? 34.092 1.365 -53.369 1.00 83.69 228 VAL A O 1
ATOM 1847 N N . GLU A 1 229 ? 34.860 2.290 -51.482 1.00 83.81 229 GLU A N 1
ATOM 1848 C CA . GLU A 1 229 ? 35.793 3.199 -52.154 1.00 83.81 229 GLU A CA 1
ATOM 1849 C C . GLU A 1 229 ? 36.874 2.428 -52.931 1.00 83.81 229 GLU A C 1
ATOM 1851 O O . GLU A 1 229 ? 37.172 2.757 -54.081 1.00 83.81 229 GLU A O 1
ATOM 1856 N N . LYS A 1 230 ? 37.427 1.356 -52.345 1.00 85.00 230 LYS A N 1
ATOM 1857 C CA . LYS A 1 230 ? 38.378 0.462 -53.030 1.00 85.00 230 LYS A CA 1
ATOM 1858 C C . LYS A 1 230 ? 37.750 -0.221 -54.244 1.00 85.00 230 LYS A C 1
ATOM 1860 O O . LYS A 1 230 ? 38.365 -0.232 -55.307 1.00 85.00 230 LYS A O 1
ATOM 1865 N N . LEU A 1 231 ? 36.533 -0.750 -54.108 1.00 81.81 231 LEU A N 1
ATOM 1866 C CA . LEU A 1 231 ? 35.798 -1.363 -55.219 1.00 81.81 231 LEU A CA 1
ATOM 1867 C C . LEU A 1 231 ? 35.477 -0.346 -56.319 1.00 81.81 231 LEU A C 1
ATOM 1869 O O . LEU A 1 231 ? 35.591 -0.669 -57.498 1.00 81.81 231 LEU A O 1
ATOM 1873 N N . ALA A 1 232 ? 35.124 0.888 -55.955 1.00 78.69 232 ALA A N 1
ATOM 1874 C CA . ALA A 1 232 ? 34.880 1.957 -56.914 1.00 78.69 232 ALA A CA 1
ATOM 1875 C C . ALA A 1 232 ? 36.150 2.296 -57.705 1.00 78.69 232 ALA A C 1
ATOM 1877 O O . ALA A 1 232 ? 36.088 2.386 -58.927 1.00 78.69 232 ALA A O 1
ATOM 1878 N N . LYS A 1 233 ? 37.308 2.419 -57.037 1.00 84.44 233 LYS A N 1
ATOM 1879 C CA . LYS A 1 233 ? 38.604 2.624 -57.712 1.00 84.44 233 LYS A CA 1
ATOM 1880 C C . LYS A 1 233 ? 38.918 1.484 -58.681 1.00 84.44 233 LYS A C 1
ATOM 1882 O O . LYS A 1 233 ? 39.126 1.748 -59.856 1.00 84.44 233 LYS A O 1
ATOM 1887 N N . GLN A 1 234 ? 38.815 0.233 -58.226 1.00 79.25 234 GLN A N 1
ATOM 1888 C CA . GLN A 1 234 ? 39.014 -0.944 -59.084 1.00 79.25 234 GLN A CA 1
ATOM 1889 C C . GLN A 1 234 ? 38.069 -0.961 -60.293 1.00 79.25 234 GLN A C 1
ATOM 1891 O O . GLN A 1 234 ? 38.476 -1.333 -61.390 1.00 79.25 234 GLN A O 1
ATOM 1896 N N . PHE A 1 235 ? 36.812 -0.548 -60.114 1.00 83.12 235 PHE A N 1
ATOM 1897 C CA . PHE A 1 235 ? 35.856 -0.435 -61.212 1.00 83.12 235 PHE A CA 1
ATOM 1898 C C . PHE A 1 235 ? 36.272 0.631 -62.235 1.00 83.12 235 PHE A C 1
ATOM 1900 O O . PHE A 1 235 ? 36.178 0.382 -63.436 1.00 83.12 235 PHE A O 1
ATOM 1907 N N . TYR A 1 236 ? 36.739 1.800 -61.786 1.00 78.00 236 TYR A N 1
ATOM 1908 C CA . TYR A 1 236 ? 37.223 2.849 -62.687 1.00 78.00 236 TYR A CA 1
ATOM 1909 C C . TYR A 1 236 ? 38.503 2.441 -63.421 1.00 78.00 236 TYR A C 1
ATOM 1911 O O . TYR A 1 236 ? 38.572 2.654 -64.630 1.00 78.00 236 TYR A O 1
ATOM 1919 N N . ASP A 1 237 ? 39.451 1.798 -62.738 1.00 78.75 237 ASP A N 1
ATOM 1920 C CA . ASP A 1 237 ? 40.677 1.275 -63.353 1.00 78.75 237 ASP A CA 1
ATOM 1921 C C . ASP A 1 237 ? 40.335 0.252 -64.451 1.00 78.75 237 ASP A C 1
ATOM 1923 O O . ASP A 1 237 ? 40.802 0.353 -65.586 1.00 78.75 237 ASP A O 1
ATOM 1927 N N . LEU A 1 238 ? 39.426 -0.685 -64.154 1.00 76.62 238 LEU A N 1
ATOM 1928 C CA . LEU A 1 238 ? 38.968 -1.693 -65.112 1.00 76.62 238 LEU A CA 1
ATOM 1929 C C . LEU A 1 238 ? 38.194 -1.072 -66.284 1.00 76.62 238 LEU A C 1
ATOM 1931 O O . LEU A 1 238 ? 38.305 -1.536 -67.420 1.00 76.62 238 LEU A O 1
ATOM 1935 N N . ARG A 1 239 ? 37.431 0.002 -66.038 1.00 80.00 239 ARG A N 1
ATOM 1936 C CA . ARG A 1 239 ? 36.766 0.769 -67.100 1.00 80.00 239 ARG A CA 1
ATOM 1937 C C . ARG A 1 239 ? 37.786 1.428 -68.026 1.00 80.00 239 ARG A C 1
ATOM 1939 O O . ARG A 1 239 ? 37.615 1.368 -69.240 1.00 80.00 239 ARG A O 1
ATOM 1946 N N . GLU A 1 240 ? 38.839 2.027 -67.476 1.00 78.31 240 GLU A N 1
ATOM 1947 C CA . GLU A 1 240 ? 39.897 2.659 -68.266 1.00 78.31 240 GLU A CA 1
ATOM 1948 C C . GLU A 1 240 ? 40.673 1.625 -69.096 1.00 78.31 240 GLU A C 1
ATOM 1950 O O . GLU A 1 240 ? 40.910 1.835 -70.288 1.00 78.31 240 GLU A O 1
ATOM 1955 N N . GLU A 1 241 ? 41.012 0.470 -68.515 1.00 77.38 241 GLU A N 1
ATOM 1956 C CA . GLU A 1 241 ? 41.617 -0.646 -69.252 1.00 77.38 241 GLU A CA 1
ATOM 1957 C C . GLU A 1 241 ? 40.716 -1.137 -70.390 1.00 77.38 241 GLU A C 1
ATOM 1959 O O . GLU A 1 241 ? 41.192 -1.375 -71.503 1.00 77.38 241 GLU A O 1
ATOM 1964 N N . PHE A 1 242 ? 39.407 -1.239 -70.147 1.00 80.69 242 PHE A N 1
ATOM 1965 C CA . PHE A 1 242 ? 38.438 -1.625 -71.166 1.00 80.69 242 PHE A CA 1
ATOM 1966 C C . PHE A 1 242 ? 38.339 -0.591 -72.297 1.00 80.69 242 PHE A C 1
ATOM 1968 O O . PHE A 1 242 ? 38.322 -0.965 -73.470 1.00 80.69 242 PHE A O 1
ATOM 1975 N N . GLU A 1 243 ? 38.330 0.706 -71.977 1.00 78.44 243 GLU A N 1
ATOM 1976 C CA . GLU A 1 243 ? 38.355 1.791 -72.966 1.00 78.44 243 GLU A CA 1
ATOM 1977 C C . GLU A 1 243 ? 39.646 1.769 -73.806 1.00 78.44 243 GLU A C 1
ATOM 1979 O O . GLU A 1 243 ? 39.583 1.913 -75.031 1.00 78.44 243 GLU A O 1
ATOM 1984 N N . ARG A 1 244 ? 40.805 1.508 -73.183 1.00 78.12 244 ARG A N 1
ATOM 1985 C CA . ARG A 1 244 ? 42.098 1.337 -73.876 1.00 78.12 244 ARG A CA 1
ATOM 1986 C C . ARG A 1 244 ? 42.125 0.096 -74.771 1.00 78.12 244 ARG A C 1
ATOM 1988 O O . ARG A 1 244 ? 42.644 0.141 -75.885 1.00 78.12 244 ARG A O 1
ATOM 1995 N N . LEU A 1 245 ? 41.561 -1.022 -74.315 1.00 80.56 245 LEU A N 1
ATOM 1996 C CA . LEU A 1 245 ? 41.422 -2.226 -75.135 1.00 80.56 245 LEU A CA 1
ATOM 1997 C C . LEU A 1 245 ? 40.500 -1.964 -76.327 1.00 80.56 245 LEU A C 1
ATOM 1999 O O . LEU A 1 245 ? 40.852 -2.310 -77.453 1.00 80.56 245 LEU A O 1
ATOM 2003 N N . LEU A 1 246 ? 39.355 -1.313 -76.109 1.00 78.62 246 LEU A N 1
ATOM 2004 C CA . LEU A 1 246 ? 38.432 -0.931 -77.177 1.00 78.62 246 LEU A CA 1
ATOM 2005 C C . LEU A 1 246 ? 39.088 -0.013 -78.209 1.00 78.62 246 LEU A C 1
ATOM 2007 O O . LEU A 1 246 ? 38.893 -0.226 -79.406 1.00 78.62 246 LEU A O 1
ATOM 2011 N N . SER A 1 247 ? 39.860 0.990 -77.783 1.00 75.50 247 SER A N 1
ATOM 2012 C CA . SER A 1 247 ? 40.572 1.871 -78.713 1.00 75.50 247 SER A CA 1
ATOM 2013 C C . SER A 1 247 ? 41.634 1.108 -79.507 1.00 75.50 247 SER A C 1
ATOM 2015 O O . SER A 1 247 ? 41.672 1.243 -80.728 1.00 75.50 247 SER A O 1
ATOM 2017 N N . SER A 1 248 ? 42.400 0.221 -78.862 1.00 76.75 248 SER A N 1
ATOM 2018 C CA . SER A 1 248 ? 43.366 -0.656 -79.539 1.00 76.75 248 SER A CA 1
ATOM 2019 C C . SER A 1 248 ? 42.699 -1.599 -80.548 1.00 76.75 248 SER A C 1
ATOM 2021 O O . SER A 1 248 ? 43.204 -1.778 -81.655 1.00 76.75 248 SER A O 1
ATOM 2023 N N . TYR A 1 249 ? 41.543 -2.181 -80.211 1.00 77.56 249 TYR A N 1
ATOM 2024 C CA . TYR A 1 249 ? 40.775 -3.004 -81.148 1.00 77.56 249 TYR A CA 1
ATOM 2025 C C . TYR A 1 249 ? 40.239 -2.184 -82.321 1.00 77.56 249 TYR A C 1
ATOM 2027 O O . TYR A 1 249 ? 40.330 -2.644 -83.455 1.00 77.56 249 TYR A O 1
ATOM 2035 N N . ARG A 1 250 ? 39.730 -0.968 -82.084 1.00 77.94 250 ARG A N 1
ATOM 2036 C CA . ARG A 1 250 ? 39.298 -0.060 -83.160 1.00 77.94 250 ARG A CA 1
ATOM 2037 C C . ARG A 1 250 ? 40.451 0.309 -84.088 1.00 77.94 250 ARG A C 1
ATOM 2039 O O . ARG A 1 250 ? 40.274 0.284 -85.299 1.00 77.94 250 ARG A O 1
ATOM 2046 N N . GLU A 1 251 ? 41.626 0.596 -83.538 1.00 76.62 251 GLU A N 1
ATOM 2047 C CA . GLU A 1 251 ? 42.825 0.884 -84.326 1.00 76.62 251 GLU A CA 1
ATOM 2048 C C . GLU A 1 251 ? 43.264 -0.334 -85.148 1.00 76.62 251 GLU A C 1
ATOM 2050 O O . GLU A 1 251 ? 43.522 -0.204 -86.340 1.00 76.62 251 GLU A O 1
ATOM 2055 N N . LYS A 1 252 ? 43.272 -1.537 -84.558 1.00 73.12 252 LYS A N 1
ATOM 2056 C CA . LYS A 1 252 ? 43.554 -2.784 -85.288 1.00 73.12 252 LYS A CA 1
ATOM 2057 C C . LYS A 1 252 ? 42.533 -3.064 -86.387 1.00 73.12 252 LYS A C 1
ATOM 2059 O O . LYS A 1 252 ? 42.925 -3.518 -87.455 1.00 73.12 252 LYS A O 1
ATOM 2064 N N . ILE A 1 253 ? 41.249 -2.798 -86.150 1.00 72.44 253 ILE A N 1
ATOM 2065 C CA . ILE A 1 253 ? 40.206 -2.915 -87.178 1.00 72.44 253 ILE A CA 1
ATOM 2066 C C . ILE A 1 253 ? 40.494 -1.935 -88.320 1.00 72.44 253 ILE A C 1
ATOM 2068 O O . ILE A 1 253 ? 40.556 -2.369 -89.463 1.00 72.44 253 ILE A O 1
ATOM 2072 N N . ALA A 1 254 ? 40.792 -0.667 -88.027 1.00 72.06 254 ALA A N 1
ATOM 2073 C CA . ALA A 1 254 ? 41.160 0.317 -89.049 1.00 72.06 254 ALA A CA 1
ATOM 2074 C C . ALA A 1 254 ? 42.457 -0.059 -89.803 1.00 72.06 254 ALA A C 1
ATOM 2076 O O . ALA A 1 254 ? 42.574 0.138 -91.014 1.00 72.06 254 ALA A O 1
ATOM 2077 N N . GLN A 1 255 ? 43.442 -0.648 -89.120 1.00 73.88 255 GLN A N 1
ATOM 2078 C CA . GLN A 1 255 ? 44.652 -1.189 -89.750 1.00 73.88 255 GLN A CA 1
ATOM 2079 C C . GLN A 1 255 ? 44.337 -2.377 -90.669 1.00 73.88 255 GLN A C 1
ATOM 2081 O O . GLN A 1 255 ? 44.893 -2.472 -91.760 1.00 73.88 255 GLN A O 1
ATOM 2086 N N . LEU A 1 256 ? 43.435 -3.274 -90.267 1.00 70.62 256 LEU A N 1
ATOM 2087 C CA . LEU A 1 256 ? 42.982 -4.376 -91.116 1.00 70.62 256 LEU A CA 1
ATOM 2088 C C . LEU A 1 256 ? 42.193 -3.861 -92.327 1.00 70.62 256 LEU A C 1
ATOM 2090 O O . LEU A 1 256 ? 42.433 -4.328 -93.436 1.00 70.62 256 LEU A O 1
ATOM 2094 N N . GLU A 1 257 ? 41.324 -2.866 -92.150 1.00 68.06 257 GLU A N 1
ATOM 2095 C CA . GLU A 1 257 ? 40.588 -2.212 -93.239 1.00 68.06 257 GLU A CA 1
ATOM 2096 C C . GLU A 1 257 ? 41.549 -1.555 -94.246 1.00 68.06 257 GLU A C 1
ATOM 2098 O O . GLU A 1 257 ? 41.491 -1.835 -95.445 1.00 68.06 257 GLU A O 1
ATOM 2103 N N . THR A 1 258 ? 42.532 -0.783 -93.778 1.00 75.56 258 THR A N 1
ATOM 2104 C CA . THR A 1 258 ? 43.563 -0.191 -94.654 1.00 75.56 258 THR A CA 1
ATOM 2105 C C . THR A 1 258 ? 44.459 -1.243 -95.316 1.00 75.56 258 THR A C 1
ATOM 2107 O O . THR A 1 258 ? 44.840 -1.082 -96.475 1.00 75.56 258 THR A O 1
ATOM 2110 N N . GLN A 1 259 ? 44.765 -2.361 -94.649 1.00 70.94 259 GLN A N 1
ATOM 2111 C CA . GLN A 1 259 ? 45.457 -3.494 -95.274 1.00 70.94 259 GLN A CA 1
ATOM 2112 C C . GLN A 1 259 ? 44.603 -4.177 -96.345 1.00 70.94 259 GLN A C 1
ATOM 2114 O O . GLN A 1 259 ? 45.142 -4.592 -97.373 1.00 70.94 259 GLN A O 1
ATOM 2119 N N . THR A 1 260 ? 43.284 -4.271 -96.163 1.00 66.38 260 THR A N 1
ATOM 2120 C CA . THR A 1 260 ? 42.391 -4.764 -97.219 1.00 66.38 260 THR A CA 1
ATOM 2121 C C . THR A 1 260 ? 42.329 -3.804 -98.408 1.00 66.38 260 THR A C 1
ATOM 2123 O O . THR A 1 260 ? 42.413 -4.264 -99.545 1.00 66.38 260 THR A O 1
ATOM 2126 N N . GLU A 1 261 ? 42.331 -2.487 -98.185 1.00 64.19 261 GLU A N 1
ATOM 2127 C CA . GLU A 1 261 ? 42.447 -1.490 -99.261 1.00 64.19 261 GLU A CA 1
ATOM 2128 C C . GLU A 1 261 ? 43.808 -1.547 -99.978 1.00 64.19 261 GLU A C 1
ATOM 2130 O O . GLU A 1 261 ? 43.893 -1.403 -101.199 1.00 64.19 261 GLU A O 1
ATOM 2135 N N . LEU A 1 262 ? 44.897 -1.801 -99.246 1.00 60.16 262 LEU A N 1
ATOM 2136 C CA . LEU A 1 262 ? 46.224 -2.024 -99.828 1.00 60.16 262 LEU A CA 1
ATOM 2137 C C . LEU A 1 262 ? 46.297 -3.346 -100.601 1.00 60.16 262 LEU A C 1
ATOM 2139 O O . LEU A 1 262 ? 46.961 -3.400 -101.631 1.00 60.16 262 LEU A O 1
ATOM 2143 N N . SER A 1 263 ? 45.590 -4.388 -100.159 1.00 58.75 263 SER A N 1
ATOM 2144 C CA . SER A 1 263 ? 45.444 -5.660 -100.879 1.00 58.75 263 SER A CA 1
ATOM 2145 C C . SER A 1 263 ? 44.666 -5.481 -102.188 1.00 58.75 263 SER A C 1
ATOM 2147 O O . SER A 1 263 ? 45.066 -6.009 -103.229 1.00 58.75 263 SER A O 1
ATOM 2149 N N . GLU A 1 264 ? 43.612 -4.663 -102.182 1.00 62.31 264 GLU A N 1
ATOM 2150 C CA . GLU A 1 264 ? 42.888 -4.249 -103.391 1.00 62.31 264 GLU A CA 1
ATOM 2151 C C . GLU A 1 264 ? 43.797 -3.458 -104.351 1.00 62.31 264 GLU A C 1
ATOM 2153 O O . GLU A 1 264 ? 43.874 -3.775 -105.543 1.00 62.31 264 GLU A O 1
ATOM 2158 N N . ARG A 1 265 ? 44.574 -2.491 -103.840 1.00 59.41 265 ARG A N 1
ATOM 2159 C CA . ARG A 1 265 ? 45.556 -1.730 -104.638 1.00 59.41 265 ARG A CA 1
ATOM 2160 C C . ARG A 1 265 ? 46.696 -2.603 -105.167 1.00 59.41 265 ARG A C 1
ATOM 2162 O O . ARG A 1 265 ? 47.109 -2.433 -106.311 1.00 59.41 265 ARG A O 1
ATOM 2169 N N . ALA A 1 266 ? 47.176 -3.572 -104.392 1.00 54.88 266 ALA A N 1
ATOM 2170 C CA . ALA A 1 266 ? 48.204 -4.516 -104.821 1.00 54.88 266 ALA A CA 1
ATOM 2171 C C . ALA A 1 266 ? 47.691 -5.447 -105.931 1.00 54.88 266 ALA A C 1
ATOM 2173 O O . ALA A 1 266 ? 48.409 -5.700 -106.898 1.00 54.88 266 ALA A O 1
ATOM 2174 N N . LYS A 1 267 ? 46.426 -5.890 -105.861 1.00 57.00 267 LYS A N 1
ATOM 2175 C CA . LYS A 1 267 ? 45.773 -6.620 -106.962 1.00 57.00 267 LYS A CA 1
ATOM 2176 C C . LYS A 1 267 ? 45.647 -5.763 -108.225 1.00 57.00 267 LYS A C 1
ATOM 2178 O O . LYS A 1 267 ? 45.826 -6.290 -109.322 1.00 57.00 267 LYS A O 1
ATOM 2183 N N . ALA A 1 268 ? 45.384 -4.463 -108.092 1.00 62.94 268 ALA A N 1
ATOM 2184 C CA . ALA A 1 268 ? 45.338 -3.540 -109.227 1.00 62.94 268 ALA A CA 1
ATOM 2185 C C . ALA A 1 268 ? 46.723 -3.337 -109.877 1.00 62.94 268 ALA A C 1
ATOM 2187 O O . ALA A 1 268 ? 46.833 -3.397 -111.100 1.00 62.94 268 ALA A O 1
ATOM 2188 N N . ILE A 1 269 ? 47.786 -3.193 -109.078 1.00 60.88 269 ILE A N 1
ATOM 2189 C CA . ILE A 1 269 ? 49.174 -3.076 -109.568 1.00 60.88 269 ILE A CA 1
ATOM 2190 C C . ILE A 1 269 ? 49.649 -4.385 -110.215 1.00 60.88 269 ILE A C 1
ATOM 2192 O O . ILE A 1 269 ? 50.324 -4.369 -111.244 1.00 60.88 269 ILE A O 1
ATOM 2196 N N . ALA A 1 270 ? 49.273 -5.537 -109.654 1.00 55.88 270 ALA A N 1
ATOM 2197 C CA . ALA A 1 270 ? 49.581 -6.836 -110.245 1.00 55.88 270 ALA A CA 1
ATOM 2198 C C . ALA A 1 270 ? 48.901 -7.015 -111.614 1.00 55.88 270 ALA A C 1
ATOM 2200 O O . ALA A 1 270 ? 49.533 -7.515 -112.542 1.00 55.88 270 ALA A O 1
ATOM 2201 N N . ARG A 1 271 ? 47.652 -6.549 -111.771 1.00 60.16 271 ARG A N 1
ATOM 2202 C CA . ARG A 1 271 ? 46.954 -6.526 -113.069 1.00 60.16 271 ARG A CA 1
ATOM 2203 C C . ARG A 1 271 ? 47.631 -5.589 -114.070 1.00 60.16 271 ARG A C 1
ATOM 2205 O O . ARG A 1 271 ? 47.912 -6.025 -115.178 1.00 60.16 271 ARG A O 1
ATOM 2212 N N . SER A 1 272 ? 48.003 -4.369 -113.671 1.00 63.12 272 SER A N 1
ATOM 2213 C CA . SER A 1 272 ? 48.688 -3.437 -114.583 1.00 63.12 272 SER A CA 1
ATOM 2214 C C . SER A 1 272 ? 50.079 -3.924 -115.004 1.00 63.12 272 SER A C 1
ATOM 2216 O O . SER A 1 272 ? 50.533 -3.639 -116.111 1.00 63.12 272 SER A O 1
ATOM 2218 N N . SER A 1 273 ? 50.764 -4.663 -114.125 1.00 58.06 273 SER A N 1
ATOM 2219 C CA . SER A 1 273 ? 52.061 -5.291 -114.413 1.00 58.06 273 SER A CA 1
ATOM 2220 C C . SER A 1 273 ? 51.919 -6.455 -115.402 1.00 58.06 273 SER A C 1
ATOM 2222 O O . SER A 1 273 ? 52.781 -6.668 -116.251 1.00 58.06 273 SER A O 1
ATOM 2224 N N . LEU A 1 274 ? 50.807 -7.193 -115.323 1.00 61.53 274 LEU A N 1
ATOM 2225 C CA . LEU A 1 274 ? 50.444 -8.229 -116.289 1.00 61.53 274 LEU A CA 1
ATOM 2226 C C . LEU A 1 274 ? 50.150 -7.626 -117.668 1.00 61.53 274 LEU A C 1
ATOM 2228 O O . LEU A 1 274 ? 50.704 -8.102 -118.656 1.00 61.53 274 LEU A O 1
ATOM 2232 N N . ASP A 1 275 ? 49.378 -6.539 -117.721 1.00 65.62 275 ASP A N 1
ATOM 2233 C CA . ASP A 1 275 ? 49.051 -5.842 -118.971 1.00 65.62 275 ASP A CA 1
ATOM 2234 C C . ASP A 1 275 ? 50.311 -5.278 -119.655 1.00 65.62 275 ASP A C 1
ATOM 2236 O O . ASP A 1 275 ? 50.497 -5.428 -120.862 1.00 65.62 275 ASP A O 1
ATOM 2240 N N . THR A 1 276 ? 51.247 -4.710 -118.883 1.00 67.19 276 THR A N 1
ATOM 2241 C CA . THR A 1 276 ? 52.525 -4.204 -119.427 1.00 67.19 276 THR A CA 1
ATOM 2242 C C . THR A 1 276 ? 53.441 -5.313 -119.946 1.00 67.19 276 THR A C 1
ATOM 2244 O O . THR A 1 276 ? 54.120 -5.121 -120.957 1.00 67.19 276 THR A O 1
ATOM 2247 N N . LEU A 1 277 ? 53.451 -6.488 -119.308 1.00 56.97 277 LEU A N 1
ATOM 2248 C CA . LEU A 1 277 ? 54.165 -7.659 -119.829 1.00 56.97 277 LEU A CA 1
ATOM 2249 C C . LEU A 1 277 ? 53.524 -8.191 -121.117 1.00 56.97 277 LEU A C 1
ATOM 2251 O O . LEU A 1 277 ? 54.238 -8.613 -122.030 1.00 56.97 277 LEU A O 1
ATOM 2255 N N . GLN A 1 278 ? 52.197 -8.136 -121.216 1.00 63.25 278 GLN A N 1
ATOM 2256 C CA . GLN A 1 278 ? 51.454 -8.569 -122.396 1.00 63.25 278 GLN A CA 1
ATOM 2257 C C . GLN A 1 278 ? 51.698 -7.633 -123.592 1.00 63.25 278 GLN A C 1
ATOM 2259 O O . GLN A 1 278 ? 51.981 -8.104 -124.696 1.00 63.25 278 GLN A O 1
ATOM 2264 N N . ASP A 1 279 ? 51.725 -6.319 -123.359 1.00 69.12 279 ASP A N 1
ATOM 2265 C CA . ASP A 1 279 ? 52.103 -5.314 -124.360 1.00 69.12 279 ASP A CA 1
ATOM 2266 C C . ASP A 1 279 ? 53.561 -5.460 -124.817 1.00 69.12 279 ASP A C 1
ATOM 2268 O O . ASP A 1 279 ? 53.874 -5.305 -126.002 1.00 69.12 279 ASP A O 1
ATOM 2272 N N . PHE A 1 280 ? 54.476 -5.791 -123.902 1.00 62.06 280 PHE A N 1
ATOM 2273 C CA . PHE A 1 280 ? 55.876 -6.037 -124.248 1.00 62.06 280 PHE A CA 1
ATOM 2274 C C . PHE A 1 280 ? 56.038 -7.298 -125.110 1.00 62.06 280 PHE A C 1
ATOM 2276 O O . PHE A 1 280 ? 56.749 -7.270 -126.118 1.00 62.06 280 PHE A O 1
ATOM 2283 N N . ALA A 1 281 ? 55.321 -8.377 -124.784 1.00 60.06 281 ALA A N 1
ATOM 2284 C CA . ALA A 1 281 ? 55.290 -9.593 -125.594 1.00 60.06 281 ALA A CA 1
ATOM 2285 C C . ALA A 1 281 ? 54.725 -9.334 -127.004 1.00 60.06 281 ALA A C 1
ATOM 2287 O O . ALA A 1 281 ? 55.278 -9.818 -127.995 1.00 60.06 281 ALA A O 1
ATOM 2288 N N . GLN A 1 282 ? 53.680 -8.508 -127.114 1.00 67.75 282 GLN A N 1
ATOM 2289 C CA . GLN A 1 282 ? 53.105 -8.102 -128.398 1.00 67.75 282 GLN A CA 1
ATOM 2290 C C . GLN A 1 282 ? 54.111 -7.304 -129.243 1.00 67.75 282 GLN A C 1
ATOM 2292 O O . GLN A 1 282 ? 54.249 -7.549 -130.441 1.00 67.75 282 GLN A O 1
ATOM 2297 N N . ARG A 1 283 ? 54.879 -6.394 -128.627 1.00 68.69 283 ARG A N 1
ATOM 2298 C CA . ARG A 1 283 ? 55.937 -5.631 -129.315 1.00 68.69 283 ARG A CA 1
ATOM 2299 C C . ARG A 1 283 ? 57.075 -6.521 -129.810 1.00 68.69 283 ARG A C 1
ATOM 2301 O O . ARG A 1 283 ? 57.545 -6.319 -130.927 1.00 68.69 283 ARG A O 1
ATOM 2308 N N . ILE A 1 284 ? 57.486 -7.521 -129.026 1.00 62.53 284 ILE A N 1
ATOM 2309 C CA . ILE A 1 284 ? 58.480 -8.517 -129.461 1.00 62.53 284 ILE A CA 1
ATOM 2310 C C . ILE A 1 284 ? 57.958 -9.303 -130.664 1.00 62.53 284 ILE A C 1
ATOM 2312 O O . ILE A 1 284 ? 58.695 -9.513 -131.626 1.00 62.53 284 ILE A O 1
ATOM 2316 N N . ARG A 1 285 ? 56.685 -9.705 -130.647 1.00 62.66 285 ARG A N 1
ATOM 2317 C CA . ARG A 1 285 ? 56.072 -10.417 -131.770 1.00 62.66 285 ARG A CA 1
ATOM 2318 C C . ARG A 1 285 ? 56.057 -9.567 -133.045 1.00 62.66 285 ARG A C 1
ATOM 2320 O O . ARG A 1 285 ? 56.462 -10.061 -134.091 1.00 62.66 285 ARG A O 1
ATOM 2327 N N . VAL A 1 286 ? 55.660 -8.297 -132.954 1.00 71.00 286 VAL A N 1
ATOM 2328 C CA . VAL A 1 286 ? 55.671 -7.362 -134.095 1.00 71.00 286 VAL A CA 1
ATOM 2329 C C . VAL A 1 286 ? 57.096 -7.137 -134.614 1.00 71.00 286 VAL A C 1
ATOM 2331 O O . VAL A 1 286 ? 57.318 -7.138 -135.823 1.00 71.00 286 VAL A O 1
ATOM 2334 N N . ALA A 1 287 ? 58.085 -7.021 -133.722 1.00 61.78 287 ALA A N 1
ATOM 2335 C CA . ALA A 1 287 ? 59.491 -6.947 -134.116 1.00 61.78 287 ALA A CA 1
ATOM 2336 C C . ALA A 1 287 ? 59.955 -8.231 -134.835 1.00 61.78 287 ALA A C 1
ATOM 2338 O O . ALA A 1 287 ? 60.622 -8.154 -135.867 1.00 61.78 287 ALA A O 1
ATOM 2339 N N . GLY A 1 288 ? 59.543 -9.408 -134.356 1.00 58.31 288 GLY A N 1
ATOM 2340 C CA . GLY A 1 288 ? 59.815 -10.695 -135.002 1.00 58.31 288 GLY A CA 1
ATOM 2341 C C . GLY A 1 288 ? 59.165 -10.833 -136.384 1.00 58.31 288 GLY A C 1
ATOM 2342 O O . GLY A 1 288 ? 59.818 -11.277 -137.326 1.00 58.31 288 GLY A O 1
ATOM 2343 N N . GLU A 1 289 ? 57.913 -10.395 -136.537 1.00 70.31 289 GLU A N 1
ATOM 2344 C CA . GLU A 1 289 ? 57.215 -10.354 -137.830 1.00 70.31 289 GLU A CA 1
ATOM 2345 C C . GLU A 1 289 ? 57.903 -9.376 -138.803 1.00 70.31 289 GLU A C 1
ATOM 2347 O O . GLU A 1 289 ? 58.086 -9.702 -139.976 1.00 70.31 289 GLU A O 1
ATOM 2352 N N . SER A 1 290 ? 58.386 -8.226 -138.315 1.00 66.19 290 SER A N 1
ATOM 2353 C CA . SER A 1 290 ? 59.135 -7.264 -139.136 1.00 66.19 290 SER A CA 1
ATOM 2354 C C . SER A 1 290 ? 60.506 -7.785 -139.591 1.00 66.19 290 SER A C 1
ATOM 2356 O O . SER A 1 290 ? 60.892 -7.566 -140.736 1.00 66.19 290 SER A O 1
ATOM 2358 N N . LEU A 1 291 ? 61.217 -8.547 -138.751 1.00 56.81 291 LEU A N 1
ATOM 2359 C CA . LEU A 1 291 ? 62.478 -9.203 -139.124 1.00 56.81 291 LEU A CA 1
ATOM 2360 C C . LEU A 1 291 ? 62.263 -10.312 -140.159 1.00 56.81 291 LEU A C 1
ATOM 2362 O O . LEU A 1 291 ? 63.065 -10.458 -141.081 1.00 56.81 291 LEU A O 1
ATOM 2366 N N . LYS A 1 292 ? 61.157 -11.056 -140.047 1.00 60.78 292 LYS A N 1
ATOM 2367 C CA . LYS A 1 292 ? 60.774 -12.074 -141.030 1.00 60.78 292 LYS A CA 1
ATOM 2368 C C . LYS A 1 292 ? 60.446 -11.452 -142.394 1.00 60.78 292 LYS A C 1
ATOM 2370 O O . LYS A 1 292 ? 60.924 -11.945 -143.410 1.00 60.78 292 LYS A O 1
ATOM 2375 N N . ALA A 1 293 ? 59.729 -10.327 -142.409 1.00 62.12 293 ALA A N 1
ATOM 2376 C CA . ALA A 1 293 ? 59.437 -9.577 -143.632 1.00 62.12 293 ALA A CA 1
ATOM 2377 C C . ALA A 1 293 ? 60.704 -9.007 -144.304 1.00 62.12 293 ALA A C 1
ATOM 2379 O O . ALA A 1 293 ? 60.790 -8.967 -145.530 1.00 62.12 293 ALA A O 1
ATOM 2380 N N . VAL A 1 294 ? 61.712 -8.602 -143.520 1.00 61.66 294 VAL A N 1
ATOM 2381 C CA . VAL A 1 294 ? 63.017 -8.174 -144.054 1.00 61.66 294 VAL A CA 1
ATOM 2382 C C . VAL A 1 294 ? 63.793 -9.354 -144.650 1.00 61.66 294 VAL A C 1
ATOM 2384 O O . VAL A 1 294 ? 64.363 -9.202 -145.727 1.00 61.66 294 VAL A O 1
ATOM 2387 N N . MET A 1 295 ? 63.770 -10.535 -144.018 1.00 54.28 295 MET A N 1
ATOM 2388 C CA . MET A 1 295 ? 64.403 -11.746 -144.565 1.00 54.28 295 MET A CA 1
ATOM 2389 C C . MET A 1 295 ? 63.780 -12.194 -145.894 1.00 54.28 295 MET A C 1
ATOM 2391 O O . MET A 1 295 ? 64.519 -12.488 -146.833 1.00 54.28 295 MET A O 1
ATOM 2395 N N . GLU A 1 296 ? 62.448 -12.185 -146.000 1.00 58.03 296 GLU A N 1
ATOM 2396 C CA . GLU A 1 296 ? 61.722 -12.562 -147.225 1.00 58.03 296 GLU A CA 1
ATOM 2397 C C . GLU A 1 296 ? 61.977 -11.571 -148.382 1.00 58.03 296 GLU A C 1
ATOM 2399 O O . GLU A 1 296 ? 61.968 -11.959 -149.550 1.00 58.03 296 GLU A O 1
ATOM 2404 N N . ALA A 1 297 ? 62.294 -10.305 -148.082 1.00 58.94 297 ALA A N 1
ATOM 2405 C CA . ALA A 1 297 ? 62.655 -9.297 -149.082 1.00 58.94 297 ALA A CA 1
ATOM 2406 C C . ALA A 1 297 ? 64.102 -9.419 -149.610 1.00 58.94 297 ALA A C 1
ATOM 2408 O O . ALA A 1 297 ? 64.396 -8.918 -150.697 1.00 58.94 297 ALA A O 1
ATOM 2409 N N . THR A 1 298 ? 65.011 -10.090 -148.892 1.00 55.12 298 THR A N 1
ATOM 2410 C CA . THR A 1 298 ? 66.409 -10.296 -149.332 1.00 55.12 298 THR A CA 1
ATOM 2411 C C . THR A 1 298 ? 66.655 -11.564 -150.158 1.00 55.12 298 THR A C 1
ATOM 2413 O O . THR A 1 298 ? 67.739 -11.700 -150.720 1.00 55.12 298 THR A O 1
ATOM 2416 N N . GLU A 1 299 ? 65.679 -12.466 -150.312 1.00 51.19 299 GLU A N 1
ATOM 2417 C CA . GLU A 1 299 ? 65.879 -13.761 -150.995 1.00 51.19 299 GLU A CA 1
ATOM 2418 C C . GLU A 1 299 ? 65.601 -13.792 -152.516 1.00 51.19 299 GLU A C 1
ATOM 2420 O O . GLU A 1 299 ? 65.731 -14.846 -153.136 1.00 51.19 299 GLU A O 1
ATOM 2425 N N . VAL A 1 300 ? 65.321 -12.667 -153.194 1.00 52.28 300 VAL A N 1
ATOM 2426 C CA . VAL A 1 300 ? 65.139 -12.660 -154.667 1.00 52.28 300 VAL A CA 1
ATOM 2427 C C . VAL A 1 300 ? 65.953 -11.558 -155.355 1.00 52.28 300 VAL A C 1
ATOM 2429 O O . VAL A 1 300 ? 65.427 -10.507 -155.710 1.00 52.28 300 VAL A O 1
ATOM 2432 N N . LYS A 1 301 ? 67.251 -11.824 -155.575 1.00 47.78 301 LYS A N 1
ATOM 2433 C CA . LYS A 1 301 ? 68.065 -11.372 -156.733 1.00 47.78 301 LYS A CA 1
ATOM 2434 C C . LYS A 1 301 ? 69.452 -12.046 -156.717 1.00 47.78 301 LYS A C 1
ATOM 2436 O O . LYS A 1 301 ? 70.468 -11.427 -156.427 1.00 47.78 301 LYS A O 1
ATOM 2441 N N . LEU A 1 302 ? 69.484 -13.330 -157.074 1.00 43.44 302 LEU A N 1
ATOM 2442 C CA . LEU A 1 302 ? 70.690 -14.045 -157.508 1.00 43.44 302 LEU A CA 1
ATOM 2443 C C . LEU A 1 302 ? 70.632 -14.218 -159.039 1.00 43.44 302 LEU A C 1
ATOM 2445 O O . LEU A 1 302 ? 69.846 -15.038 -159.512 1.00 43.44 302 LEU A O 1
ATOM 2449 N N . PRO A 1 303 ? 71.426 -13.494 -159.850 1.00 45.19 303 PRO A N 1
ATOM 2450 C CA . PRO A 1 303 ? 71.840 -14.001 -161.151 1.00 45.19 303 PRO A CA 1
ATOM 2451 C C . PRO A 1 303 ? 72.950 -15.036 -160.929 1.00 45.19 303 PRO A C 1
ATOM 2453 O O . PRO A 1 303 ? 74.003 -14.733 -160.369 1.00 45.19 303 PRO A O 1
ATOM 2456 N N . GLY A 1 304 ? 72.665 -16.281 -161.312 1.00 41.59 304 GLY A N 1
ATOM 2457 C CA . GLY A 1 304 ? 73.562 -17.418 -161.132 1.00 41.59 304 GLY A CA 1
ATOM 2458 C C . GLY A 1 304 ? 74.871 -17.304 -161.929 1.00 41.59 304 GLY A C 1
ATOM 2459 O O . GLY A 1 304 ? 74.902 -16.657 -162.980 1.00 41.59 304 GLY A O 1
ATOM 2460 N N . PRO A 1 305 ? 75.949 -17.953 -161.457 1.00 43.34 305 PRO A N 1
ATOM 2461 C CA . PRO A 1 305 ? 77.212 -18.027 -162.171 1.00 43.34 305 PRO A CA 1
ATOM 2462 C C . PRO A 1 305 ? 77.123 -19.077 -163.288 1.00 43.34 305 PRO A C 1
ATOM 2464 O O . PRO A 1 305 ? 76.538 -20.147 -163.108 1.00 43.34 305 PRO A O 1
ATOM 2467 N N . LYS A 1 306 ? 77.752 -18.802 -164.433 1.00 46.91 306 LYS A N 1
ATOM 2468 C CA . LYS A 1 306 ? 78.255 -19.854 -165.321 1.00 46.91 306 LYS A CA 1
ATOM 2469 C C . LYS A 1 306 ? 79.741 -19.640 -165.560 1.00 46.91 306 LYS A C 1
ATOM 2471 O O . LYS A 1 306 ? 80.186 -18.533 -165.849 1.00 46.91 306 LYS A O 1
ATOM 2476 N N . GLU A 1 307 ? 80.448 -20.737 -165.343 1.00 44.19 307 GLU A N 1
ATOM 2477 C CA . GLU A 1 307 ? 81.884 -20.949 -165.429 1.00 44.19 307 GLU A CA 1
ATOM 2478 C C . GLU A 1 307 ? 82.384 -20.918 -166.881 1.00 44.19 307 GLU A C 1
ATOM 2480 O O . GLU A 1 307 ? 81.598 -20.868 -167.828 1.00 44.19 307 GLU A O 1
ATOM 2485 N N . GLY A 1 308 ? 83.710 -20.904 -167.023 1.00 42.16 308 GLY A N 1
ATOM 2486 C CA . GLY A 1 308 ? 84.430 -20.627 -168.259 1.00 42.16 308 GLY A CA 1
ATOM 2487 C C . GLY A 1 308 ? 84.433 -21.723 -169.328 1.00 42.16 308 GLY A C 1
ATOM 2488 O O . GLY A 1 308 ? 84.023 -22.864 -169.115 1.00 42.16 308 GLY A O 1
ATOM 2489 N N . GLY A 1 309 ? 84.956 -21.300 -170.479 1.00 34.25 309 GLY A N 1
ATOM 2490 C CA . GLY A 1 309 ? 85.152 -22.024 -171.730 1.00 34.25 309 GLY A CA 1
ATOM 2491 C C . GLY A 1 309 ? 85.558 -21.034 -172.808 1.00 34.25 309 GLY A C 1
ATOM 2492 O O . GLY A 1 309 ? 84.667 -20.262 -173.220 1.00 34.25 309 GLY A O 1
#

Sequence (309 aa):
MAQDLLTEFKKWLSEKLPVRLDSHRRVDLMQAPPAFTAGLESLYGIPLFDLLEGYKGQVVGVEWLGNYTDYHYKMPTTAIRFKLGISMFFGRARLRRGEIGAYTYPMVVLGLATPYVDLLKMPGVDFVFEEYRIDTGEFVVAVDDILNLNQVAAGDAAALITDKYHVRSLERISEAERLRELSHITETLTYELQKAQIKAEEESRNARMAINMAEFYRRQMEEAHERVEKLAKQFYDLREEFERLLSSYREKIAQLETQTELSERAKAIARSSLDTLQDFAQRIRVAGESLKAVMEATEVKLPGPKEGG

Secondary structure (DSSP, 8-state):
----HHHHHHHHHHHHS-S------B--S-SS--S--TTSGGGTTPEEEETTTEEEEEEEEEEEEEEE--SS--S-EEEEEEEEEEEEEEEEEE-TTSPEEEEEEEEEETTEEPGGGGGGGSTT-EEEEEEEEEEEEEEEEEGGGBTTHHHHHTTS-SSEEE-TT--S-TTTHHHHHHHHHHHHHHHHHHHHHHHHHHHHHHHHHHHHHHHHHHHHHHHHHHHHHHHHHHHHHHHHHHHHHHHHHHHHHHHHHHHHHHHHHHHHHHHHHHHHHHHHHHHHHHHHHHHHHHHHHHHHHHSS--PPP----

Foldseek 3Di:
DDDAVVVVVVVVCVVPPVDDFDDFDFPPPPPDDDPDDLLCVLQALFWEQEPVPGTDAGFNDKDKDFFDADPVRPDGAIKIKGFGKWKWKWKFWQAPVRDGHPHIHGQAGSSDGDPCVCVVVDPRTDIGIIMGIDGPGMDMAGPVQFPCSVCSSVVNDRHTYGHRPPPVVCPPVVCVVVVVVVVVVVVVVVVVVVVVVVVVVVVVVVVVVVVVVVVVVVVVVVVVVVVVVVVVVVVVVVVVVVVVVVVVVVVVVVVVVVVVVVVVVVVVVVVVVVVVVVVVVVVVVVVVVVVVVVVVVPPPDDPDDDDDD

pLDDT: mean 71.29, std 15.58, range [29.83, 92.62]

Radius of gyration: 71.23 Å; chains: 1; bounding box: 134×51×217 Å